Protein AF-A0A968JB34-F1 (afdb_monomer_lite)

pLDDT: mean 74.52, std 21.3, range [24.77, 97.5]

Sequence (288 aa):
MSTAPIWHGVVQAAQANFYRVGVTNTEGSDPRSLTANPSTQAILCTCRTRLKKMGYQVMVGDRVQFVLGGETTASDASDQRGAIIAIEPRSSLLSRPAIANLDQVMVVFALAEPELDPYRLSRFLVQAETTGLPVQLCLNKCDLLTQAEQQGWVERLRRWGYDPLLVSARTGEGVPELLQVCTDQISVLMGLSGVGKSSLLNRLVPDLNLPTQAVSGRLQQGRHTTRHVELFPLQGTSGWVADSPGFNQVERYHCPSQDLIQCSQRSGSVLAAVSFAIVCTSRTLDVR

Foldseek 3Di:
DDDFFKFKFFFFWDDPFWTFTFTQDGDDDDPLQLPRPQPGQTAIEGEDVVCVVVVDDDFGGWIFIWGWDDPDPDDDPNHIHIYTDDTDDFPAADVALTHTNAAEEEEFAECVQPHDDLLQSLLLVLVRLLRVHHYAYEYEPCVVDDPVSVVVVQVVLVVLVHRHFYAYLPPGPSLVVVQVVQASGEYEYEEAQRSCPVSSVCVQPVVPPDDRDRDPPPVPDDPDDDWIKGWRQGPPHSGIYIDTPPSHDSPPDPDPPVSLVVSCVVGVSSVSSVVVNVVVVPPDDDDD

Structure (mmCIF, N/CA/C/O backbone):
data_AF-A0A968JB34-F1
#
_entry.id   AF-A0A968JB34-F1
#
loop_
_atom_site.group_PDB
_atom_site.id
_atom_site.type_symbol
_atom_site.label_atom_id
_atom_site.label_alt_id
_atom_site.label_comp_id
_atom_site.label_asym_id
_atom_site.label_entity_id
_atom_site.label_seq_id
_atom_site.pdbx_PDB_ins_code
_atom_site.Cartn_x
_atom_site.Cartn_y
_atom_site.Cartn_z
_atom_site.occupancy
_atom_site.B_iso_or_equiv
_atom_site.auth_seq_id
_atom_site.auth_comp_id
_atom_site.auth_asym_id
_atom_site.auth_atom_id
_atom_site.pdbx_PDB_model_num
ATOM 1 N N . MET A 1 1 ? 17.343 -15.564 -37.887 1.00 38.50 1 MET A N 1
ATOM 2 C CA . MET A 1 1 ? 17.940 -14.816 -36.760 1.00 38.50 1 MET A CA 1
ATOM 3 C C . MET A 1 1 ? 16.982 -14.949 -35.592 1.00 38.50 1 MET A C 1
ATOM 5 O O . MET A 1 1 ? 15.902 -14.385 -35.667 1.00 38.50 1 MET A O 1
ATOM 9 N N . SER A 1 2 ? 17.304 -15.782 -34.601 1.00 46.09 2 SER A N 1
ATOM 10 C CA . SER A 1 2 ? 16.449 -15.958 -33.421 1.00 46.09 2 SER A CA 1
ATOM 11 C C . SER A 1 2 ? 16.544 -14.693 -32.567 1.00 46.09 2 SER A C 1
ATOM 13 O O . SER A 1 2 ? 17.621 -14.365 -32.071 1.00 46.09 2 SER A O 1
ATOM 15 N N . THR A 1 3 ? 15.468 -13.914 -32.485 1.00 63.59 3 THR A N 1
ATOM 16 C CA . THR A 1 3 ? 15.381 -12.774 -31.569 1.00 63.59 3 THR A CA 1
ATOM 17 C C . THR A 1 3 ? 15.293 -13.313 -30.148 1.00 63.59 3 THR A C 1
ATOM 19 O O . THR A 1 3 ? 14.427 -14.138 -29.869 1.00 63.59 3 THR A O 1
ATOM 22 N N . ALA A 1 4 ? 16.185 -12.869 -29.259 1.00 70.75 4 ALA A N 1
ATOM 23 C CA . ALA A 1 4 ? 16.120 -13.240 -27.848 1.00 70.75 4 ALA A CA 1
ATOM 24 C C . ALA A 1 4 ? 14.718 -12.931 -27.278 1.00 70.75 4 ALA A C 1
ATOM 26 O O . ALA A 1 4 ? 14.159 -11.885 -27.627 1.00 70.75 4 ALA A O 1
ATOM 27 N N . PRO A 1 5 ? 14.156 -13.806 -26.423 1.00 83.19 5 PRO A N 1
ATOM 28 C CA . PRO A 1 5 ? 12.816 -13.619 -25.877 1.00 83.19 5 PRO A CA 1
ATOM 29 C C . PRO A 1 5 ? 12.730 -12.316 -25.077 1.00 83.19 5 PRO A C 1
ATOM 31 O O . PRO A 1 5 ? 13.654 -11.967 -24.333 1.00 83.19 5 PRO A O 1
ATOM 34 N N . ILE A 1 6 ? 11.620 -11.594 -25.246 1.00 87.44 6 ILE A N 1
ATOM 35 C CA . ILE A 1 6 ? 11.318 -10.374 -24.494 1.00 87.44 6 ILE A CA 1
ATOM 36 C C . ILE A 1 6 ? 10.543 -10.768 -23.241 1.00 87.44 6 ILE A C 1
ATOM 38 O O . ILE A 1 6 ? 9.539 -11.470 -23.307 1.00 87.44 6 ILE A O 1
ATOM 42 N N . TRP A 1 7 ? 11.014 -10.287 -22.100 1.00 88.94 7 TRP A N 1
ATOM 43 C CA . TRP A 1 7 ? 10.413 -10.526 -20.797 1.00 88.94 7 TRP A CA 1
ATOM 44 C C . TRP A 1 7 ? 9.728 -9.262 -20.302 1.00 88.94 7 TRP A C 1
ATOM 46 O O . TRP A 1 7 ? 10.205 -8.155 -20.560 1.00 88.94 7 TRP A O 1
ATOM 56 N N . HIS A 1 8 ? 8.638 -9.438 -19.562 1.00 90.06 8 HIS A N 1
ATOM 57 C CA . HIS A 1 8 ? 7.909 -8.361 -18.907 1.00 90.06 8 HIS A CA 1
ATOM 58 C C . HIS A 1 8 ? 8.078 -8.448 -17.392 1.00 90.06 8 HIS A C 1
ATOM 60 O O . HIS A 1 8 ? 8.204 -9.535 -16.815 1.00 90.06 8 HIS A O 1
ATOM 66 N N . GLY A 1 9 ? 8.100 -7.290 -16.745 1.00 90.06 9 GLY A N 1
ATOM 67 C CA . GLY A 1 9 ? 8.176 -7.227 -15.297 1.00 90.06 9 GLY A CA 1
ATOM 68 C C . GLY A 1 9 ? 7.944 -5.837 -14.735 1.00 90.06 9 GLY A C 1
ATOM 69 O O . GLY A 1 9 ? 7.798 -4.859 -15.469 1.00 90.06 9 GLY A O 1
ATOM 70 N N . VAL A 1 10 ? 7.941 -5.761 -13.408 1.00 91.31 10 VAL A N 1
ATOM 71 C CA . VAL A 1 10 ? 7.747 -4.527 -12.642 1.00 91.31 10 VAL A CA 1
ATOM 72 C C . VAL A 1 10 ? 9.037 -4.177 -11.912 1.00 91.31 10 VAL A C 1
ATOM 74 O O . VAL A 1 10 ? 9.655 -5.023 -11.265 1.00 91.31 10 VAL A O 1
ATOM 77 N N . VAL A 1 11 ? 9.460 -2.917 -12.003 1.00 92.12 11 VAL A N 1
ATOM 78 C CA . VAL A 1 11 ? 10.628 -2.413 -11.274 1.00 92.12 11 VAL A CA 1
ATOM 79 C C . VAL A 1 11 ? 10.293 -2.317 -9.786 1.00 92.12 11 VAL A C 1
ATOM 81 O O . VAL A 1 11 ? 9.568 -1.423 -9.360 1.00 92.12 11 VAL A O 1
ATOM 84 N N . GLN A 1 12 ? 10.852 -3.218 -8.983 1.00 89.94 12 GLN A N 1
ATOM 85 C CA . GLN A 1 12 ? 10.625 -3.292 -7.539 1.00 89.94 12 GLN A CA 1
ATOM 86 C C . GLN A 1 12 ? 11.490 -2.300 -6.761 1.00 89.94 12 GLN A C 1
ATOM 88 O O . GLN A 1 12 ? 11.038 -1.701 -5.792 1.00 89.94 12 GLN A O 1
ATOM 93 N N . ALA A 1 13 ? 12.740 -2.116 -7.190 1.00 88.06 13 ALA A N 1
ATOM 94 C CA . ALA A 1 13 ? 13.685 -1.208 -6.552 1.00 88.06 13 ALA A CA 1
ATOM 95 C C . ALA A 1 13 ? 14.620 -0.583 -7.590 1.00 88.06 13 ALA A C 1
ATOM 97 O O . ALA A 1 13 ? 15.033 -1.237 -8.554 1.00 88.06 13 ALA A O 1
ATOM 98 N N . ALA A 1 14 ? 14.999 0.673 -7.358 1.00 85.62 14 ALA A N 1
ATOM 99 C CA . ALA A 1 14 ? 15.965 1.399 -8.174 1.00 85.62 14 ALA A CA 1
ATOM 100 C C . ALA A 1 14 ? 17.216 1.739 -7.351 1.00 85.62 14 ALA A C 1
ATOM 102 O O . ALA A 1 14 ? 17.139 2.383 -6.302 1.00 85.62 14 ALA A O 1
ATOM 103 N N . GLN A 1 15 ? 18.378 1.323 -7.849 1.00 81.00 15 GLN A N 1
ATOM 104 C CA . GLN A 1 15 ? 19.698 1.651 -7.311 1.00 81.00 15 GLN A CA 1
ATOM 105 C C . GLN A 1 15 ? 20.511 2.399 -8.379 1.00 81.00 15 GLN A C 1
ATOM 107 O O . GLN A 1 15 ? 20.124 2.445 -9.544 1.00 81.00 15 GLN A O 1
ATOM 112 N N . ALA A 1 16 ? 21.648 2.997 -8.003 1.00 72.56 16 ALA A N 1
ATOM 113 C CA . ALA A 1 16 ? 22.397 3.916 -8.873 1.00 72.56 16 ALA A CA 1
ATOM 114 C C . ALA A 1 16 ? 22.713 3.351 -10.276 1.00 72.56 16 ALA A C 1
ATOM 116 O O . ALA A 1 16 ? 22.668 4.088 -11.260 1.00 72.56 16 ALA A O 1
ATOM 117 N N . ASN A 1 17 ? 22.989 2.045 -10.374 1.00 76.88 17 ASN A N 1
ATOM 118 C CA . ASN A 1 17 ? 23.418 1.399 -11.620 1.00 76.88 17 ASN A CA 1
ATOM 119 C C . ASN A 1 17 ? 22.537 0.223 -12.065 1.00 76.88 17 ASN A C 1
ATOM 121 O O . ASN A 1 17 ? 22.685 -0.244 -13.195 1.00 76.88 17 ASN A O 1
ATOM 125 N N . PHE A 1 18 ? 21.620 -0.236 -11.212 1.00 86.12 18 PHE A N 1
ATOM 126 C CA . PHE A 1 18 ? 20.816 -1.428 -11.458 1.00 86.12 18 PHE A CA 1
ATOM 127 C C . PHE A 1 18 ? 19.383 -1.259 -10.951 1.00 86.12 18 PHE A C 1
ATOM 129 O O . PHE A 1 18 ? 19.109 -0.480 -10.036 1.00 86.12 18 PHE A O 1
ATOM 136 N N . TYR A 1 19 ? 18.485 -2.034 -11.544 1.00 89.50 19 TYR A N 1
ATOM 137 C CA . TYR A 1 19 ? 17.071 -2.113 -11.210 1.00 89.50 19 TYR A CA 1
ATOM 138 C C . TYR A 1 19 ? 16.746 -3.555 -10.850 1.00 89.50 19 TYR A C 1
ATOM 140 O O . TYR A 1 19 ? 17.133 -4.464 -11.583 1.00 89.50 19 TYR A O 1
ATOM 148 N N . ARG A 1 20 ? 16.033 -3.776 -9.748 1.00 90.12 20 ARG A N 1
ATOM 149 C CA . ARG A 1 20 ? 15.462 -5.095 -9.452 1.00 90.12 20 ARG A CA 1
ATOM 150 C C . ARG A 1 20 ? 14.108 -5.178 -10.136 1.00 90.12 20 ARG A C 1
ATOM 152 O O . ARG A 1 20 ? 13.244 -4.350 -9.855 1.00 90.12 20 ARG A O 1
ATOM 159 N N . VAL A 1 21 ? 13.948 -6.131 -11.048 1.00 89.62 21 VAL A N 1
ATOM 160 C CA . VAL A 1 21 ? 12.716 -6.320 -11.821 1.00 89.62 21 VAL A CA 1
ATOM 161 C C . VAL A 1 21 ? 12.085 -7.646 -11.419 1.00 89.62 21 VAL A C 1
ATOM 163 O O . VAL A 1 21 ? 12.687 -8.698 -11.617 1.00 89.62 21 VAL A O 1
ATOM 166 N N . GLY A 1 22 ? 10.884 -7.594 -10.846 1.00 87.25 22 GLY A N 1
ATOM 167 C CA . GLY A 1 22 ? 10.067 -8.782 -10.609 1.00 87.25 22 GLY A CA 1
ATOM 168 C C . GLY A 1 22 ? 9.423 -9.223 -11.917 1.00 87.25 22 GLY A C 1
ATOM 169 O O . GLY A 1 22 ? 8.793 -8.409 -12.590 1.00 87.25 22 GLY A O 1
ATOM 170 N N . VAL A 1 23 ? 9.610 -10.482 -12.300 1.00 84.50 23 VAL A N 1
ATOM 171 C CA . VAL A 1 23 ? 9.062 -11.038 -13.548 1.00 84.50 23 VAL A CA 1
ATOM 172 C C . VAL A 1 23 ? 7.559 -11.284 -13.388 1.00 84.50 23 VAL A C 1
ATOM 174 O O . VAL A 1 23 ? 7.143 -11.769 -12.347 1.00 84.50 23 VAL A O 1
ATOM 177 N N . THR A 1 24 ? 6.734 -10.975 -14.390 1.00 71.38 24 THR A N 1
ATOM 178 C CA . THR A 1 24 ? 5.258 -11.093 -14.289 1.00 71.38 24 THR A CA 1
ATOM 179 C C . THR A 1 24 ? 4.631 -12.045 -15.322 1.00 71.38 24 THR A C 1
ATOM 181 O O . THR A 1 24 ? 3.458 -11.905 -15.633 1.00 71.38 24 THR A O 1
ATOM 184 N N . ASN A 1 25 ? 5.391 -13.041 -15.800 1.00 61.91 25 ASN A N 1
ATOM 185 C CA . ASN A 1 25 ? 5.108 -14.012 -16.882 1.00 61.91 25 ASN A CA 1
ATOM 186 C C . ASN A 1 25 ? 5.489 -13.585 -18.313 1.00 61.91 25 ASN A C 1
ATOM 188 O O . ASN A 1 25 ? 5.422 -12.423 -18.710 1.00 61.91 25 ASN A O 1
ATOM 192 N N . THR A 1 26 ? 5.912 -14.599 -19.074 1.00 47.75 26 THR A N 1
ATOM 193 C CA . THR A 1 26 ? 6.207 -14.616 -20.513 1.00 47.75 26 THR A CA 1
ATOM 194 C C . THR A 1 26 ? 4.949 -14.932 -21.316 1.00 47.75 26 THR A C 1
ATOM 196 O O . THR A 1 26 ? 4.327 -15.955 -21.061 1.00 47.75 26 THR A O 1
ATOM 199 N N . GLU A 1 27 ? 4.626 -14.057 -22.272 1.00 37.38 27 GLU A N 1
ATOM 200 C CA . GLU A 1 27 ? 3.690 -14.217 -23.401 1.00 37.38 27 GLU A CA 1
ATOM 201 C C . GLU A 1 27 ? 2.373 -14.991 -23.148 1.00 37.38 27 GLU A C 1
ATOM 203 O O . GLU A 1 27 ? 2.337 -16.217 -23.142 1.00 37.38 27 GLU A O 1
ATOM 208 N N . GLY A 1 28 ? 1.247 -14.260 -23.077 1.00 41.34 28 GLY A N 1
ATOM 209 C CA . GLY A 1 28 ? -0.091 -14.817 -23.353 1.00 41.34 28 GLY A CA 1
ATOM 210 C C . GLY A 1 28 ? -1.189 -14.572 -22.312 1.00 41.34 28 GLY A C 1
ATOM 211 O O . GLY A 1 28 ? -2.352 -14.833 -22.607 1.00 41.34 28 GLY A O 1
ATOM 212 N N . SER A 1 29 ? -0.871 -14.045 -21.129 1.00 36.56 29 SER A N 1
ATOM 213 C CA . SER A 1 29 ? -1.859 -13.657 -20.109 1.00 36.56 29 SER A CA 1
ATOM 214 C C . SER A 1 29 ? -2.074 -12.139 -20.081 1.00 36.56 29 SER A C 1
ATOM 216 O O . SER A 1 29 ? -1.140 -11.380 -20.334 1.00 36.56 29 SER A O 1
ATOM 218 N N . ASP A 1 30 ? -3.306 -11.707 -19.793 1.00 38.81 30 ASP A N 1
ATOM 219 C CA . ASP A 1 30 ? -3.743 -10.302 -19.723 1.00 38.81 30 ASP A CA 1
ATOM 220 C C . ASP A 1 30 ? -2.706 -9.405 -18.999 1.00 38.81 30 ASP A C 1
ATOM 222 O O . ASP A 1 30 ? -2.329 -9.728 -17.872 1.00 38.81 30 ASP A O 1
ATOM 226 N N . PRO A 1 31 ? -2.253 -8.271 -19.580 1.00 40.03 31 PRO A N 1
ATOM 227 C CA . PRO A 1 31 ? -1.314 -7.338 -18.939 1.00 40.03 31 PRO A CA 1
ATOM 228 C C . PRO A 1 31 ? -1.828 -6.710 -17.628 1.00 40.03 31 PRO A C 1
ATOM 230 O O . PRO A 1 31 ? -1.092 -5.979 -16.957 1.00 40.03 31 PRO A O 1
ATOM 233 N N . ARG A 1 32 ? -3.092 -6.945 -17.255 1.00 39.34 32 ARG A N 1
ATOM 234 C CA . ARG A 1 32 ? -3.654 -6.587 -15.942 1.00 39.34 32 ARG A CA 1
ATOM 235 C C . ARG A 1 32 ? -3.592 -7.716 -14.914 1.00 39.34 32 ARG A C 1
ATOM 237 O O . ARG A 1 32 ? -3.683 -7.432 -13.728 1.00 39.34 32 ARG A O 1
ATOM 244 N N . SER A 1 33 ? -3.417 -8.960 -15.350 1.00 40.19 33 SER A N 1
ATOM 245 C CA . SER A 1 33 ? -3.335 -10.134 -14.485 1.00 40.19 33 SER A CA 1
ATOM 246 C C . SER A 1 33 ? -1.925 -10.235 -13.912 1.00 40.19 33 SER A C 1
ATOM 248 O O . SER A 1 33 ? -1.036 -10.858 -14.495 1.00 40.19 33 SER A O 1
ATOM 250 N N . LEU A 1 34 ? -1.707 -9.612 -12.757 1.00 48.16 34 LEU A N 1
ATOM 251 C CA . LEU A 1 34 ? -0.446 -9.659 -12.026 1.00 48.16 34 LEU A CA 1
ATOM 252 C C . LEU A 1 34 ? -0.307 -11.005 -11.295 1.00 48.16 34 LEU A C 1
ATOM 254 O O . LEU A 1 34 ? -0.112 -11.017 -10.094 1.00 48.16 34 LEU A O 1
ATOM 258 N N . THR A 1 35 ? -0.403 -12.164 -11.955 1.00 39.78 35 THR A N 1
ATOM 259 C CA . THR A 1 35 ? -0.189 -13.464 -11.281 1.00 39.78 35 THR A CA 1
ATOM 260 C C . THR A 1 35 ? 1.278 -13.611 -10.865 1.00 39.78 35 THR A C 1
ATOM 262 O O . THR A 1 35 ? 2.072 -14.277 -11.527 1.00 39.78 35 THR A O 1
ATOM 265 N N . ALA A 1 36 ? 1.651 -12.945 -9.778 1.00 40.84 36 ALA A N 1
ATOM 266 C CA . ALA A 1 36 ? 2.913 -13.080 -9.098 1.00 40.84 36 ALA A CA 1
ATOM 267 C C . ALA A 1 36 ? 2.830 -14.384 -8.315 1.00 40.84 36 ALA A C 1
ATOM 269 O O . ALA A 1 36 ? 2.204 -14.468 -7.262 1.00 40.84 36 ALA A O 1
ATOM 270 N N . ASN A 1 37 ? 3.443 -15.434 -8.848 1.00 39.16 37 ASN A N 1
ATOM 271 C CA . ASN A 1 37 ? 3.817 -16.550 -7.999 1.00 39.16 37 ASN A CA 1
ATOM 272 C C . ASN A 1 37 ? 4.846 -15.977 -7.000 1.00 39.16 37 ASN A C 1
ATOM 274 O O . ASN A 1 37 ? 5.867 -15.466 -7.465 1.00 39.16 37 ASN A O 1
ATOM 278 N N . PRO A 1 38 ? 4.608 -15.976 -5.674 1.00 39.97 38 PRO A N 1
ATOM 279 C CA . PRO A 1 38 ? 5.416 -15.234 -4.691 1.00 39.97 38 PRO A CA 1
ATOM 280 C C . PRO A 1 38 ? 6.884 -15.695 -4.581 1.00 39.97 38 PRO A C 1
ATOM 282 O O . PRO A 1 38 ? 7.672 -15.100 -3.854 1.00 39.97 38 PRO A O 1
ATOM 285 N N . SER A 1 39 ? 7.282 -16.710 -5.350 1.00 42.31 39 SER A N 1
ATOM 286 C CA . SER A 1 39 ? 8.665 -17.126 -5.597 1.00 42.31 39 SER A CA 1
ATOM 287 C C . SER A 1 39 ? 9.328 -16.421 -6.795 1.00 42.31 39 SER A C 1
ATOM 289 O O . SER A 1 39 ? 10.334 -16.910 -7.312 1.00 42.31 39 SER A O 1
ATOM 291 N N . THR A 1 40 ? 8.785 -15.298 -7.282 1.00 53.84 40 THR A N 1
ATOM 292 C CA . THR A 1 40 ? 9.302 -14.630 -8.485 1.00 53.84 40 THR A CA 1
ATOM 293 C C . THR A 1 40 ? 10.677 -14.019 -8.235 1.00 53.84 40 THR A C 1
ATOM 295 O O . THR A 1 40 ? 10.824 -12.940 -7.663 1.00 53.84 40 THR A O 1
ATOM 298 N N . GLN A 1 41 ? 11.701 -14.744 -8.682 1.00 66.38 41 GLN A N 1
ATOM 299 C CA . GLN A 1 41 ? 13.098 -14.340 -8.682 1.00 66.38 41 GLN A CA 1
ATOM 300 C C . GLN A 1 41 ? 13.235 -12.948 -9.315 1.00 66.38 41 GLN A C 1
ATOM 302 O O . GLN A 1 41 ? 12.967 -12.755 -10.501 1.00 66.38 41 GLN A O 1
ATOM 307 N N . ALA A 1 42 ? 13.616 -11.955 -8.510 1.00 80.38 42 ALA A N 1
ATOM 308 C CA . ALA A 1 42 ? 13.878 -10.614 -9.009 1.00 80.38 42 ALA A CA 1
ATOM 309 C C . ALA A 1 42 ? 15.165 -10.628 -9.840 1.00 80.38 42 ALA A C 1
ATOM 311 O O . ALA A 1 42 ? 16.215 -11.063 -9.366 1.00 80.38 42 ALA A O 1
ATOM 312 N N . ILE A 1 43 ? 15.092 -10.119 -11.065 1.00 87.44 43 ILE A N 1
ATOM 313 C CA . ILE A 1 43 ? 16.220 -10.088 -11.993 1.00 87.44 43 ILE A CA 1
ATOM 314 C C . ILE A 1 43 ? 16.920 -8.741 -11.880 1.00 87.44 43 ILE A C 1
ATOM 316 O O . ILE A 1 43 ? 16.282 -7.682 -11.877 1.00 87.44 43 ILE A O 1
ATOM 320 N N . LEU A 1 44 ? 18.250 -8.775 -11.784 1.00 89.00 44 LEU A N 1
ATOM 321 C CA . LEU A 1 44 ? 19.055 -7.563 -11.764 1.00 89.00 44 LEU A CA 1
ATOM 322 C C . LEU A 1 44 ? 19.224 -7.040 -13.190 1.00 89.00 44 LEU A C 1
ATOM 324 O O . LEU A 1 44 ? 19.920 -7.630 -14.020 1.00 89.00 44 LEU A O 1
ATOM 328 N N . CYS A 1 45 ? 18.599 -5.903 -13.467 1.00 88.94 45 CYS A N 1
ATOM 329 C CA . CYS A 1 45 ? 18.560 -5.304 -14.787 1.00 88.94 45 CYS A CA 1
ATOM 330 C C . CYS A 1 45 ? 19.365 -4.006 -14.867 1.00 88.94 45 CYS A C 1
ATOM 332 O O . CYS A 1 45 ? 19.356 -3.178 -13.957 1.00 88.94 45 CYS A O 1
ATOM 334 N N . THR A 1 46 ? 20.008 -3.776 -16.009 1.00 90.19 46 THR A N 1
ATOM 335 C CA . THR A 1 46 ? 20.564 -2.464 -16.379 1.00 90.19 46 THR A CA 1
ATOM 336 C C . THR A 1 46 ? 19.636 -1.751 -17.358 1.00 90.19 46 THR A C 1
ATOM 338 O O . THR A 1 46 ? 18.887 -2.384 -18.098 1.00 90.19 46 THR A O 1
ATOM 341 N N . CYS A 1 47 ? 19.669 -0.420 -17.395 1.00 86.00 47 CYS A N 1
ATOM 342 C CA . CYS A 1 47 ? 18.925 0.347 -18.396 1.00 86.00 47 CYS A CA 1
ATOM 343 C C . CYS A 1 47 ? 19.818 0.632 -19.608 1.00 86.00 47 CYS A C 1
ATOM 345 O O . CYS A 1 47 ? 20.887 1.235 -19.459 1.00 86.00 47 CYS A O 1
ATOM 347 N N . ARG A 1 48 ? 19.385 0.219 -20.811 1.00 82.50 48 ARG A N 1
ATOM 348 C CA . ARG A 1 48 ? 20.143 0.469 -22.046 1.00 82.50 48 ARG A CA 1
ATOM 349 C C . ARG A 1 48 ? 20.353 1.966 -22.261 1.00 82.50 48 ARG A C 1
ATOM 351 O O . ARG A 1 48 ? 19.419 2.761 -22.184 1.00 82.50 48 ARG A O 1
ATOM 358 N N . THR A 1 49 ? 21.567 2.346 -22.654 1.00 76.56 49 THR A N 1
ATOM 359 C CA . THR A 1 49 ? 21.973 3.745 -22.878 1.00 76.56 49 THR A CA 1
ATOM 360 C C . THR A 1 49 ? 21.044 4.506 -23.828 1.00 76.56 49 THR A C 1
ATOM 362 O O . THR A 1 49 ? 20.861 5.710 -23.667 1.00 76.56 49 THR A O 1
ATOM 365 N N . ARG A 1 50 ? 20.412 3.820 -24.794 1.00 79.44 50 ARG A N 1
ATOM 366 C CA . ARG A 1 50 ? 19.434 4.432 -25.707 1.00 79.44 50 ARG A CA 1
ATOM 367 C C . ARG A 1 50 ? 18.235 5.031 -24.964 1.00 79.44 50 ARG A C 1
ATOM 369 O O . ARG A 1 50 ? 17.857 6.150 -25.279 1.00 79.44 50 ARG A O 1
ATOM 376 N N . LEU A 1 51 ? 17.689 4.336 -23.964 1.00 79.12 51 LEU A N 1
ATOM 377 C CA . LEU A 1 51 ? 16.557 4.832 -23.172 1.00 79.12 51 LEU A CA 1
ATOM 378 C C . LEU A 1 51 ? 16.941 6.086 -22.382 1.00 79.12 51 LEU A C 1
ATOM 380 O O . LEU A 1 51 ? 16.216 7.076 -22.413 1.00 79.12 51 LEU A O 1
ATOM 384 N N . LYS A 1 52 ? 18.135 6.082 -21.772 1.00 73.81 52 LYS A N 1
ATOM 385 C CA . LYS A 1 52 ? 18.680 7.254 -21.071 1.00 73.81 52 LYS A CA 1
ATOM 386 C C . LYS A 1 52 ? 18.858 8.453 -22.012 1.00 73.81 52 LYS A C 1
ATOM 388 O O . LYS A 1 52 ? 18.506 9.568 -21.648 1.00 73.81 52 LYS A O 1
ATOM 393 N N . LYS A 1 53 ? 19.354 8.229 -23.238 1.00 72.56 53 LYS A N 1
ATOM 394 C CA . LYS A 1 53 ? 19.507 9.279 -24.269 1.00 72.56 53 LYS A CA 1
ATOM 395 C C . LYS A 1 53 ? 18.173 9.841 -24.766 1.00 72.56 53 LYS A C 1
ATOM 397 O O . LYS A 1 53 ? 18.126 10.996 -25.164 1.00 72.56 53 LYS A O 1
ATOM 402 N N . MET A 1 54 ? 17.109 9.043 -24.728 1.00 75.75 54 MET A N 1
ATOM 403 C CA . MET A 1 54 ? 15.745 9.477 -25.045 1.00 75.75 54 MET A CA 1
ATOM 404 C C . MET A 1 54 ? 15.055 10.191 -23.866 1.00 75.75 54 MET A C 1
ATOM 406 O O . MET A 1 54 ? 13.893 10.559 -23.981 1.00 75.75 54 MET A O 1
ATOM 410 N N . GLY A 1 55 ? 15.749 10.387 -22.737 1.00 75.38 55 GLY A N 1
ATOM 411 C CA . GLY A 1 55 ? 15.224 11.090 -21.563 1.00 75.38 55 GLY A CA 1
ATOM 412 C C . GLY A 1 55 ? 14.347 10.237 -20.643 1.00 75.38 55 GLY A C 1
ATOM 413 O O . GLY A 1 55 ? 13.809 10.759 -19.669 1.00 75.38 55 GLY A O 1
ATOM 414 N N . TYR A 1 56 ? 14.211 8.933 -20.900 1.00 78.56 56 TYR A N 1
ATOM 415 C CA . TYR A 1 56 ? 13.423 8.059 -20.036 1.00 78.56 56 TYR A CA 1
ATOM 416 C C . TYR A 1 56 ? 14.167 7.757 -18.733 1.00 78.56 56 TYR A C 1
ATOM 418 O O . TYR A 1 56 ? 15.245 7.156 -18.731 1.00 78.56 56 TYR A O 1
ATOM 426 N N . GLN A 1 57 ? 13.552 8.133 -17.613 1.00 84.88 57 GLN A N 1
ATOM 427 C CA . GLN A 1 57 ? 13.984 7.747 -16.276 1.00 84.88 57 GLN A CA 1
ATOM 428 C C . GLN A 1 57 ? 13.133 6.574 -15.789 1.00 84.88 57 GLN A C 1
ATOM 430 O O . GLN A 1 57 ? 11.937 6.742 -15.558 1.00 84.88 57 GLN A O 1
ATOM 435 N N . VAL A 1 58 ? 13.767 5.414 -15.608 1.00 89.12 58 VAL A N 1
ATOM 436 C CA . VAL A 1 58 ? 13.146 4.233 -14.990 1.00 89.12 58 VAL A CA 1
ATOM 437 C C . VAL A 1 58 ? 12.910 4.509 -13.504 1.00 89.12 58 VAL A C 1
ATOM 439 O O . VAL A 1 58 ? 13.825 4.952 -12.802 1.00 89.12 58 VAL A O 1
ATOM 442 N N . MET A 1 59 ? 11.694 4.248 -13.041 1.00 90.06 59 MET A N 1
ATOM 443 C CA . MET A 1 59 ? 11.223 4.471 -11.676 1.00 90.06 59 MET A CA 1
ATOM 444 C C . MET A 1 59 ? 10.681 3.177 -11.071 1.00 90.06 59 MET A C 1
ATOM 446 O O . MET A 1 59 ? 10.336 2.235 -11.778 1.00 90.06 59 MET A O 1
ATOM 450 N N . VAL A 1 60 ? 10.604 3.138 -9.743 1.00 91.62 60 VAL A N 1
ATOM 451 C CA . VAL A 1 60 ? 9.925 2.052 -9.029 1.00 91.62 60 VAL A CA 1
ATOM 452 C C . VAL A 1 60 ? 8.447 2.038 -9.428 1.00 91.62 60 VAL A C 1
ATOM 454 O O . VAL A 1 60 ? 7.828 3.097 -9.527 1.00 91.62 60 VAL A O 1
ATOM 457 N N . GLY A 1 61 ? 7.910 0.849 -9.697 1.00 92.19 61 GLY A N 1
ATOM 458 C CA . GLY A 1 61 ? 6.562 0.635 -10.223 1.00 92.19 61 GLY A CA 1
ATOM 459 C C . GLY A 1 61 ? 6.443 0.709 -11.747 1.00 92.19 61 GLY A C 1
ATOM 460 O O . GLY A 1 61 ? 5.393 0.363 -12.284 1.00 92.19 61 GLY A O 1
ATOM 461 N N . ASP A 1 62 ? 7.498 1.090 -12.481 1.00 93.19 62 ASP A N 1
ATOM 462 C CA . ASP A 1 62 ? 7.469 1.009 -13.945 1.00 93.19 62 ASP A CA 1
ATOM 463 C C . ASP A 1 62 ? 7.295 -0.442 -14.405 1.00 93.19 62 ASP A C 1
ATOM 465 O O . ASP A 1 62 ? 8.016 -1.343 -13.967 1.00 93.19 62 ASP A O 1
ATOM 469 N N . ARG A 1 63 ? 6.369 -0.642 -15.344 1.00 93.19 63 ARG A N 1
ATOM 470 C CA . ARG A 1 63 ? 6.251 -1.871 -16.127 1.00 93.19 63 ARG A CA 1
ATOM 471 C C . ARG A 1 63 ? 7.255 -1.790 -17.271 1.00 93.19 63 ARG A C 1
ATOM 473 O O . ARG A 1 63 ? 7.307 -0.786 -17.986 1.00 93.19 63 ARG A O 1
ATOM 480 N N . VAL A 1 64 ? 8.110 -2.795 -17.404 1.00 92.81 64 VAL A N 1
ATOM 481 C CA . VAL A 1 64 ? 9.255 -2.761 -18.318 1.00 92.81 64 VAL A CA 1
ATOM 482 C C . VAL A 1 64 ? 9.358 -4.028 -19.142 1.00 92.81 64 VAL A C 1
ATOM 484 O O . VAL A 1 64 ? 9.107 -5.130 -18.659 1.00 92.81 64 VAL A O 1
ATOM 487 N N . GLN A 1 65 ? 9.833 -3.855 -20.372 1.00 92.00 65 GLN A N 1
ATOM 488 C CA . GLN A 1 65 ? 10.320 -4.951 -21.195 1.00 92.00 65 GLN A CA 1
ATOM 489 C C . GLN A 1 65 ? 11.831 -5.058 -21.040 1.00 92.00 65 GLN A C 1
ATOM 491 O O . GLN A 1 65 ? 12.551 -4.057 -21.144 1.00 92.00 65 GLN A O 1
ATOM 496 N N . PHE A 1 66 ? 12.334 -6.268 -20.841 1.00 90.25 66 PHE A N 1
ATOM 497 C CA . PHE A 1 66 ? 13.760 -6.533 -20.719 1.00 90.25 66 PHE A CA 1
ATOM 498 C C . PHE A 1 66 ? 14.157 -7.812 -21.454 1.00 90.25 66 PHE A C 1
ATOM 500 O O . PHE A 1 66 ? 13.334 -8.665 -21.768 1.00 90.25 66 PHE A O 1
ATOM 507 N N . VAL A 1 67 ? 15.444 -7.923 -21.763 1.00 89.31 67 VAL A N 1
ATOM 508 C CA . VAL A 1 67 ? 16.040 -9.139 -22.327 1.00 89.31 67 VAL A CA 1
ATOM 509 C C . VAL A 1 67 ? 17.072 -9.678 -21.357 1.00 89.31 67 VAL A C 1
ATOM 511 O O . VAL A 1 67 ? 17.794 -8.900 -20.731 1.00 89.31 67 VAL A O 1
ATOM 514 N N . LEU A 1 68 ? 17.151 -10.997 -21.242 1.00 87.25 68 LEU A N 1
ATOM 515 C CA . LEU A 1 68 ? 18.161 -11.670 -20.434 1.00 87.25 68 LEU A CA 1
ATOM 516 C C . LEU A 1 68 ? 19.491 -11.711 -21.193 1.00 87.25 68 LEU A C 1
ATOM 518 O O . LEU A 1 68 ? 19.514 -11.869 -22.414 1.00 87.25 68 LEU A O 1
ATOM 522 N N . GLY A 1 69 ? 20.596 -11.509 -20.481 1.00 73.25 69 GLY A N 1
ATOM 523 C CA . GLY A 1 69 ? 21.942 -11.538 -21.043 1.00 73.25 69 GLY A CA 1
ATOM 524 C C . GLY A 1 69 ? 22.700 -12.807 -20.661 1.00 73.25 69 GLY A C 1
ATOM 525 O O . GLY A 1 69 ? 22.908 -13.038 -19.477 1.00 73.25 69 GLY A O 1
ATOM 526 N N . GLY A 1 70 ? 23.183 -13.542 -21.670 1.00 54.59 70 GLY A N 1
ATOM 527 C CA . GLY A 1 70 ? 24.266 -14.528 -21.562 1.00 54.59 70 GLY A CA 1
ATOM 528 C C . GLY A 1 70 ? 23.863 -15.952 -21.166 1.00 54.59 70 GLY A C 1
ATOM 529 O O . GLY A 1 70 ? 23.219 -16.175 -20.148 1.00 54.59 70 GLY A O 1
ATOM 530 N N . GLU A 1 71 ? 24.343 -16.921 -21.950 1.00 43.31 71 GLU A N 1
ATOM 531 C CA . GLU A 1 71 ? 24.749 -18.235 -21.446 1.00 43.31 71 GLU A CA 1
ATOM 532 C C . GLU A 1 71 ? 25.878 -18.002 -20.431 1.00 43.31 71 GLU A C 1
ATOM 534 O O . GLU A 1 71 ? 27.034 -17.798 -20.803 1.00 43.31 71 GLU A O 1
ATOM 539 N N . THR A 1 72 ? 25.573 -17.938 -19.140 1.00 39.84 72 THR A N 1
ATOM 540 C CA . THR A 1 72 ? 26.624 -17.956 -18.123 1.00 39.84 72 THR A CA 1
ATOM 541 C C . THR A 1 72 ? 27.103 -19.391 -17.958 1.00 39.84 72 THR A C 1
ATOM 543 O O . THR A 1 72 ? 26.410 -20.229 -17.386 1.00 39.84 72 THR A O 1
ATOM 546 N N . THR A 1 73 ? 28.316 -19.678 -18.433 1.00 38.91 73 THR A N 1
ATOM 547 C CA . THR A 1 73 ? 29.128 -20.808 -17.966 1.00 38.91 73 THR A CA 1
ATOM 548 C C . THR A 1 73 ? 29.529 -20.560 -16.510 1.00 38.91 73 THR A C 1
ATOM 550 O O . THR A 1 73 ? 30.669 -20.211 -16.216 1.00 38.91 73 THR A O 1
ATOM 553 N N . ALA A 1 74 ? 28.573 -20.649 -15.596 1.00 40.69 74 ALA A N 1
ATOM 554 C CA . ALA A 1 74 ? 28.797 -20.682 -14.163 1.00 40.69 74 ALA A CA 1
ATOM 555 C C . ALA A 1 74 ? 27.548 -21.291 -13.529 1.00 40.69 74 ALA A C 1
ATOM 557 O O . ALA A 1 74 ? 26.422 -20.901 -13.820 1.00 40.69 74 ALA A O 1
ATOM 558 N N . SER A 1 75 ? 27.785 -22.306 -12.721 1.00 39.06 75 SER A N 1
ATOM 559 C CA . SER A 1 75 ? 26.869 -23.284 -12.146 1.00 39.06 75 SER A CA 1
ATOM 560 C C . SER A 1 75 ? 25.863 -22.746 -11.118 1.00 39.06 75 SER A C 1
ATOM 562 O O . SER A 1 75 ? 25.473 -23.500 -10.237 1.00 39.06 75 SER A O 1
ATOM 564 N N . ASP A 1 76 ? 25.409 -21.496 -11.230 1.00 40.34 76 ASP A N 1
ATOM 565 C CA . ASP A 1 76 ? 24.516 -20.874 -10.253 1.00 40.34 76 ASP A CA 1
ATOM 566 C C . ASP A 1 76 ? 23.339 -20.174 -10.953 1.00 40.34 76 ASP A C 1
ATOM 568 O O . ASP A 1 76 ? 23.482 -19.139 -11.602 1.00 40.34 76 ASP A O 1
ATOM 572 N N . ALA A 1 77 ? 22.131 -20.721 -10.794 1.00 44.47 77 ALA A N 1
ATOM 573 C CA . ALA A 1 77 ? 20.876 -20.165 -11.321 1.00 44.47 77 ALA A CA 1
ATOM 574 C C . ALA A 1 77 ? 20.504 -18.775 -10.741 1.00 44.47 77 ALA A C 1
ATOM 576 O O . ALA A 1 77 ? 19.461 -18.216 -11.077 1.00 44.47 77 ALA A O 1
ATOM 577 N N . SER A 1 78 ? 21.336 -18.212 -9.860 1.00 49.03 78 SER A N 1
ATOM 578 C CA . SER A 1 78 ? 21.134 -16.941 -9.159 1.00 49.03 78 SER A CA 1
ATOM 579 C C . SER A 1 78 ? 21.685 -15.712 -9.895 1.00 49.03 78 SER A C 1
ATOM 581 O O . SER A 1 78 ? 21.332 -14.597 -9.517 1.00 49.03 78 SER A O 1
ATOM 583 N N . ASP A 1 79 ? 22.494 -15.880 -10.947 1.00 55.97 79 ASP A N 1
ATOM 584 C CA . ASP A 1 79 ? 23.257 -14.776 -11.562 1.00 55.97 79 ASP A CA 1
ATOM 585 C C . ASP A 1 79 ? 22.683 -14.274 -12.902 1.00 55.97 79 ASP A C 1
ATOM 587 O O . ASP A 1 79 ? 23.352 -13.607 -13.698 1.00 55.97 79 ASP A O 1
ATOM 591 N N . GLN A 1 80 ? 21.410 -14.576 -13.167 1.00 72.38 80 GLN A N 1
ATOM 592 C CA . GLN A 1 80 ? 20.739 -14.146 -14.389 1.00 72.38 80 GLN A CA 1
ATOM 593 C C . GLN A 1 80 ? 20.557 -12.618 -14.386 1.00 72.38 80 GLN A C 1
ATOM 595 O O . GLN A 1 80 ? 19.875 -12.051 -13.530 1.00 72.38 80 GLN A O 1
ATOM 600 N N . ARG A 1 81 ? 21.181 -11.930 -15.350 1.00 85.38 81 ARG A N 1
ATOM 601 C CA . ARG A 1 81 ? 21.105 -10.466 -15.501 1.00 85.38 81 ARG A CA 1
ATOM 602 C C . ARG A 1 81 ? 20.288 -10.074 -16.720 1.00 85.38 81 ARG A C 1
ATOM 604 O O . ARG A 1 81 ? 20.292 -10.763 -17.739 1.00 85.38 81 ARG A O 1
ATOM 611 N N . GLY A 1 82 ? 19.626 -8.924 -16.630 1.00 88.62 82 GLY A N 1
ATOM 612 C CA . GLY A 1 82 ? 18.795 -8.383 -17.699 1.00 88.62 82 GLY A CA 1
ATOM 613 C C . GLY A 1 82 ? 19.216 -6.997 -18.183 1.00 88.62 82 GLY A C 1
ATOM 614 O O . GLY A 1 82 ? 19.976 -6.261 -17.544 1.00 88.62 82 GLY A O 1
ATOM 615 N N . ALA A 1 83 ? 18.681 -6.608 -19.333 1.00 90.38 83 ALA A N 1
ATOM 616 C CA . ALA A 1 83 ? 18.757 -5.250 -19.847 1.00 90.38 83 ALA A CA 1
ATOM 617 C C . ALA A 1 83 ? 17.355 -4.756 -20.212 1.00 90.38 83 ALA A C 1
ATOM 619 O O . ALA A 1 83 ? 16.719 -5.319 -21.101 1.00 90.38 83 ALA A O 1
ATOM 620 N N . ILE A 1 84 ? 16.899 -3.683 -19.561 1.00 91.25 84 ILE A N 1
ATOM 621 C CA . ILE A 1 84 ? 15.638 -3.002 -19.875 1.00 91.25 84 ILE A CA 1
ATOM 622 C C . ILE A 1 84 ? 15.762 -2.372 -21.262 1.00 91.25 84 ILE A C 1
ATOM 624 O O . ILE A 1 84 ? 16.690 -1.598 -21.534 1.00 91.25 84 ILE A O 1
ATOM 628 N N . ILE A 1 85 ? 14.822 -2.723 -22.135 1.00 91.56 85 ILE A N 1
ATOM 629 C CA . ILE A 1 85 ? 14.763 -2.293 -23.533 1.00 91.56 85 ILE A CA 1
ATOM 630 C C . ILE A 1 85 ? 13.623 -1.310 -23.804 1.00 91.56 85 ILE A C 1
ATOM 632 O O . ILE A 1 85 ? 13.762 -0.493 -24.718 1.00 91.56 85 ILE A O 1
ATOM 636 N N . ALA A 1 86 ? 12.558 -1.341 -22.997 1.00 91.19 86 ALA A N 1
ATOM 637 C CA . ALA A 1 86 ? 11.438 -0.409 -23.070 1.00 91.19 86 ALA A CA 1
ATOM 638 C C . ALA A 1 86 ? 10.750 -0.241 -21.705 1.00 91.19 86 ALA A C 1
ATOM 640 O O . ALA A 1 86 ? 10.846 -1.110 -20.839 1.00 91.19 86 ALA A O 1
ATOM 641 N N . ILE A 1 87 ? 10.061 0.888 -21.545 1.00 92.38 87 ILE A N 1
ATOM 642 C CA . ILE A 1 87 ? 9.177 1.194 -20.416 1.00 92.38 87 ILE A CA 1
ATOM 643 C C . ILE A 1 87 ? 7.768 1.317 -20.995 1.00 92.38 87 ILE A C 1
ATOM 645 O O . ILE A 1 87 ? 7.584 2.002 -22.004 1.00 92.38 87 ILE A O 1
ATOM 649 N N . GLU A 1 88 ? 6.798 0.643 -20.393 1.00 92.62 88 GLU A N 1
ATOM 650 C CA . GLU A 1 88 ? 5.396 0.730 -20.799 1.00 92.62 88 GLU A CA 1
ATOM 651 C C . GLU A 1 88 ? 4.769 2.068 -20.351 1.00 92.62 88 GLU A C 1
ATOM 653 O O . GLU A 1 88 ? 5.286 2.728 -19.441 1.00 92.62 88 GLU A O 1
ATOM 658 N N . PRO A 1 89 ? 3.661 2.511 -20.976 1.00 91.75 89 PRO A N 1
ATOM 659 C CA . PRO A 1 89 ? 2.967 3.728 -20.567 1.00 91.75 89 PRO A CA 1
ATOM 660 C C . PRO A 1 89 ? 2.533 3.682 -19.099 1.00 91.75 89 PRO A C 1
ATOM 662 O O . PRO A 1 89 ? 1.979 2.686 -18.635 1.00 91.75 89 PRO A O 1
ATOM 665 N N . ARG A 1 90 ? 2.756 4.784 -18.377 1.00 93.56 90 ARG A N 1
ATOM 666 C CA . ARG A 1 90 ? 2.372 4.898 -16.967 1.00 93.56 90 ARG A CA 1
ATOM 667 C C . ARG A 1 90 ? 0.884 5.211 -16.829 1.00 93.56 90 ARG A C 1
ATOM 669 O O . ARG A 1 90 ? 0.416 6.157 -17.460 1.00 93.56 90 ARG A O 1
ATOM 676 N N . SER A 1 91 ? 0.168 4.485 -15.971 1.00 91.12 91 SER A N 1
ATOM 677 C CA . SER A 1 91 ? -1.210 4.823 -15.578 1.00 91.12 91 SER A CA 1
ATOM 678 C C . SER A 1 91 ? -1.251 5.988 -14.586 1.00 91.12 91 SER A C 1
ATOM 680 O O . SER A 1 91 ? -2.151 6.822 -14.637 1.00 91.12 91 SER A O 1
ATOM 682 N N . SER A 1 92 ? -0.248 6.078 -13.712 1.00 92.06 92 SER A N 1
ATOM 683 C CA . SER A 1 92 ? -0.106 7.137 -12.716 1.00 92.06 92 SER A CA 1
ATOM 684 C C . SER A 1 92 ? 1.366 7.419 -12.407 1.00 92.06 92 SER A C 1
ATOM 686 O O . SER A 1 92 ? 2.261 6.619 -12.709 1.00 92.06 92 SER A O 1
ATOM 688 N N . LEU A 1 93 ? 1.633 8.586 -11.821 1.00 89.88 93 LEU A N 1
ATOM 689 C CA . LEU A 1 93 ? 2.968 8.971 -11.378 1.00 89.88 93 LEU A CA 1
ATOM 690 C C . LEU A 1 93 ? 2.882 9.853 -10.134 1.00 89.88 93 LEU A C 1
ATOM 692 O O . LEU A 1 93 ? 2.461 11.008 -10.202 1.00 89.88 93 LEU A O 1
ATOM 696 N N . LEU A 1 94 ? 3.360 9.328 -9.011 1.00 85.88 94 LEU A N 1
ATOM 697 C CA . LEU A 1 94 ? 3.567 10.095 -7.796 1.00 85.88 94 LEU A CA 1
ATOM 698 C C . LEU A 1 94 ? 4.986 10.669 -7.808 1.00 85.88 94 LEU A C 1
ATOM 700 O O . LEU A 1 94 ? 5.954 9.961 -8.073 1.00 85.88 94 LEU A O 1
ATOM 704 N N . SER A 1 95 ? 5.125 11.969 -7.548 1.00 77.75 95 SER A N 1
ATOM 705 C CA . SER A 1 95 ? 6.431 12.644 -7.595 1.00 77.75 95 SER A CA 1
ATOM 706 C C . SER A 1 95 ? 7.232 12.492 -6.297 1.00 77.75 95 SER A C 1
ATOM 708 O O . SER A 1 95 ? 8.466 12.551 -6.308 1.00 77.75 95 SER A O 1
ATOM 710 N N . ARG A 1 96 ? 6.543 12.334 -5.159 1.00 74.25 96 ARG A N 1
ATOM 711 C CA . ARG A 1 96 ? 7.135 12.218 -3.819 1.00 74.25 96 ARG A CA 1
ATOM 712 C C . ARG A 1 96 ? 6.263 11.335 -2.919 1.00 74.25 96 ARG A C 1
ATOM 714 O O . ARG A 1 96 ? 5.264 11.836 -2.406 1.00 74.25 96 ARG A O 1
ATOM 721 N N . PRO A 1 97 ? 6.663 10.085 -2.645 1.00 75.81 97 PRO A N 1
ATOM 722 C CA . PRO A 1 97 ? 7.787 9.338 -3.226 1.00 75.81 97 PRO A CA 1
ATOM 723 C C . PRO A 1 97 ? 7.654 9.159 -4.747 1.00 75.81 97 PRO A C 1
ATOM 725 O O . PRO A 1 97 ? 6.550 9.214 -5.273 1.00 75.81 97 PRO A O 1
ATOM 728 N N . ALA A 1 98 ? 8.776 8.960 -5.444 1.00 83.81 98 ALA A N 1
ATOM 729 C CA . ALA A 1 98 ? 8.775 8.735 -6.888 1.00 83.81 98 ALA A CA 1
ATOM 730 C C . ALA A 1 98 ? 8.341 7.293 -7.197 1.00 83.81 98 ALA A C 1
ATOM 732 O O . ALA A 1 98 ? 9.160 6.378 -7.097 1.00 83.81 98 ALA A O 1
ATOM 733 N N . ILE A 1 99 ? 7.061 7.105 -7.525 1.00 89.94 99 ILE A N 1
ATOM 734 C CA . ILE A 1 99 ? 6.449 5.796 -7.800 1.00 89.94 99 ILE A CA 1
ATOM 735 C C . ILE A 1 99 ? 5.559 5.922 -9.033 1.00 89.94 99 ILE A C 1
ATOM 737 O O . ILE A 1 99 ? 4.726 6.826 -9.105 1.00 89.94 99 ILE A O 1
ATOM 741 N N . ALA A 1 100 ? 5.739 5.031 -10.000 1.00 92.56 100 ALA A N 1
ATOM 742 C CA . ALA A 1 100 ? 4.890 4.920 -11.179 1.00 92.56 100 ALA A CA 1
ATOM 743 C C . ALA A 1 100 ? 3.834 3.822 -10.994 1.00 92.56 100 ALA A C 1
ATOM 745 O O . ALA A 1 100 ? 4.047 2.886 -10.228 1.00 92.56 100 ALA A O 1
ATOM 746 N N . ASN A 1 101 ? 2.724 3.923 -11.731 1.00 93.81 101 ASN A N 1
ATOM 747 C CA . ASN A 1 101 ? 1.652 2.918 -11.765 1.00 93.81 101 ASN A CA 1
ATOM 748 C C . ASN A 1 101 ? 1.076 2.570 -10.387 1.00 93.81 101 ASN A C 1
ATOM 750 O O . ASN A 1 101 ? 0.686 1.438 -10.140 1.00 93.81 101 ASN A O 1
ATOM 754 N N . LEU A 1 102 ? 1.060 3.543 -9.481 1.00 93.69 102 LEU A N 1
ATOM 755 C CA . LEU A 1 102 ? 0.390 3.426 -8.199 1.00 93.69 102 LEU A CA 1
ATOM 756 C C . LEU A 1 102 ? -1.130 3.443 -8.421 1.00 93.69 102 LEU A C 1
ATOM 758 O O . LEU A 1 102 ? -1.636 4.369 -9.059 1.00 93.69 102 LEU A O 1
ATOM 762 N N . ASP A 1 103 ? -1.839 2.452 -7.892 1.00 94.50 103 ASP A N 1
ATOM 763 C CA . ASP A 1 103 ? -3.282 2.282 -8.095 1.00 94.50 103 ASP A CA 1
ATOM 764 C C . ASP A 1 103 ? -4.098 2.846 -6.929 1.00 94.50 103 ASP A C 1
ATOM 766 O O . ASP A 1 103 ? -5.203 3.337 -7.141 1.00 94.50 103 ASP A O 1
ATOM 770 N N . GLN A 1 104 ? -3.551 2.827 -5.708 1.00 94.31 104 GLN A N 1
ATOM 771 C CA . GLN A 1 104 ? -4.244 3.344 -4.527 1.00 94.31 104 GLN A CA 1
ATOM 772 C C . GLN A 1 104 ? -3.310 3.879 -3.435 1.00 94.31 104 GLN A C 1
ATOM 774 O O . GLN A 1 104 ? -2.146 3.477 -3.300 1.00 94.31 104 GLN A O 1
ATOM 779 N N . VAL A 1 105 ? -3.859 4.766 -2.603 1.00 93.00 105 VAL A N 1
ATOM 780 C CA . VAL A 1 105 ? -3.233 5.254 -1.370 1.00 93.00 105 VAL A CA 1
ATOM 781 C C . VAL A 1 105 ? -3.960 4.670 -0.163 1.00 93.00 105 VAL A C 1
ATOM 783 O O . VAL A 1 105 ? -5.146 4.912 0.049 1.00 93.00 105 VAL A O 1
ATOM 786 N N . MET A 1 106 ? -3.227 3.946 0.676 1.00 93.44 106 MET A N 1
ATOM 787 C CA . MET A 1 106 ? -3.733 3.387 1.924 1.00 93.44 106 MET A CA 1
ATOM 788 C C . MET A 1 106 ? -3.401 4.321 3.084 1.00 93.44 106 MET A C 1
ATOM 790 O O . MET A 1 106 ? -2.250 4.410 3.521 1.00 93.44 106 MET A O 1
ATOM 794 N N . VAL A 1 107 ? -4.407 5.016 3.603 1.00 93.25 107 VAL A N 1
ATOM 795 C CA . VAL A 1 107 ? -4.257 5.885 4.774 1.00 93.25 107 VAL A CA 1
ATOM 796 C C . VAL A 1 107 ? -4.445 5.043 6.030 1.00 93.25 107 VAL A C 1
ATOM 798 O O . VAL A 1 107 ? -5.524 4.520 6.274 1.00 93.25 107 VAL A O 1
ATOM 801 N N . VAL A 1 108 ? -3.398 4.911 6.841 1.00 93.31 108 VAL A N 1
ATOM 802 C CA . VAL A 1 108 ? -3.390 4.103 8.064 1.00 93.31 108 VAL A CA 1
ATOM 803 C C . VAL A 1 108 ? -3.374 5.000 9.292 1.00 93.31 108 VAL A C 1
ATOM 805 O O . VAL A 1 108 ? -2.439 5.779 9.498 1.00 93.31 108 VAL A O 1
ATOM 808 N N . PHE A 1 109 ? -4.373 4.828 10.151 1.00 93.94 109 PHE A N 1
ATOM 809 C CA . PHE A 1 109 ? -4.447 5.443 11.473 1.00 93.94 109 PHE A CA 1
ATOM 810 C C . PHE A 1 109 ? -4.661 4.378 12.541 1.00 93.94 109 PHE A C 1
ATOM 812 O O . PHE A 1 109 ? -5.246 3.339 12.267 1.00 93.94 109 PHE A O 1
ATOM 819 N N . ALA A 1 110 ? -4.171 4.626 13.752 1.00 93.44 110 ALA A N 1
ATOM 820 C CA . ALA A 1 110 ? -4.483 3.793 14.904 1.00 93.44 110 ALA A CA 1
ATOM 821 C C . ALA A 1 110 ? -5.749 4.320 15.580 1.00 93.44 110 ALA A C 1
ATOM 823 O O . ALA A 1 110 ? -5.917 5.533 15.687 1.00 93.44 110 ALA A O 1
ATOM 824 N N . LEU A 1 111 ? -6.611 3.412 16.034 1.00 93.25 111 LEU A N 1
ATOM 825 C CA . LEU A 1 111 ? -7.767 3.748 16.863 1.00 93.25 111 LEU A CA 1
ATOM 826 C C . LEU A 1 111 ? -7.365 4.048 18.312 1.00 93.25 111 LEU A C 1
ATOM 828 O O . LEU A 1 111 ? -7.953 4.923 18.942 1.00 93.25 111 LEU A O 1
ATOM 832 N N . ALA A 1 112 ? -6.330 3.369 18.809 1.00 90.06 112 ALA A N 1
ATOM 833 C CA . ALA A 1 112 ? -5.752 3.590 20.128 1.00 90.06 112 ALA A CA 1
ATOM 834 C C . ALA A 1 112 ? -4.219 3.523 20.090 1.00 90.06 112 ALA A C 1
ATOM 836 O O . ALA A 1 112 ? -3.625 2.818 19.275 1.00 90.06 112 ALA A O 1
ATOM 837 N N . GLU A 1 113 ? -3.572 4.239 21.010 1.00 88.06 113 GLU A N 1
ATOM 838 C CA . GLU A 1 113 ? -2.112 4.271 21.185 1.00 88.06 113 GLU A CA 1
ATOM 839 C C . GLU A 1 113 ? -1.306 4.611 19.902 1.00 88.06 113 GLU A C 1
ATOM 841 O O . GLU A 1 113 ? -0.528 3.787 19.415 1.00 88.06 113 GLU A O 1
ATOM 846 N N . PRO A 1 114 ? -1.407 5.823 19.332 1.00 86.44 114 PRO A N 1
ATOM 847 C CA . PRO A 1 114 ? -2.134 6.977 19.851 1.00 86.44 114 PRO A CA 1
ATOM 848 C C . PRO A 1 114 ? -3.624 6.932 19.506 1.00 86.44 114 PRO A C 1
ATOM 850 O O . PRO A 1 114 ? -4.024 6.297 18.533 1.00 86.44 114 PRO A O 1
ATOM 853 N N . GLU A 1 115 ? -4.427 7.628 20.310 1.00 88.00 115 GLU A N 1
ATOM 854 C CA . GLU A 1 115 ? -5.841 7.860 20.014 1.00 88.00 115 GLU A CA 1
ATOM 855 C C . GLU A 1 115 ? -6.003 8.569 18.663 1.00 88.00 115 GLU A C 1
ATOM 857 O O . GLU A 1 115 ? -5.185 9.417 18.274 1.00 88.00 115 GLU A O 1
ATOM 862 N N . LEU A 1 116 ? -7.057 8.202 17.935 1.00 89.75 116 LEU A N 1
ATOM 863 C CA . LEU A 1 116 ? -7.349 8.781 16.634 1.00 89.75 116 LEU A CA 1
ATOM 864 C C . LEU A 1 116 ? -7.781 10.244 16.780 1.00 89.75 116 LEU A C 1
ATOM 866 O O . LEU A 1 116 ? -8.843 10.544 17.314 1.00 89.75 116 LEU A O 1
ATOM 870 N N . ASP A 1 117 ? -6.982 11.152 16.222 1.00 89.31 117 ASP A N 1
ATOM 871 C CA . ASP A 1 117 ? -7.300 12.578 16.114 1.00 89.31 117 ASP A CA 1
ATOM 872 C C . ASP A 1 117 ? -7.987 12.865 14.757 1.00 89.31 117 ASP A C 1
ATOM 874 O O . ASP A 1 117 ? -7.316 12.818 13.714 1.00 89.31 117 ASP A O 1
ATOM 878 N N . PRO A 1 118 ? -9.299 13.198 14.731 1.00 87.44 118 PRO A N 1
ATOM 879 C CA . PRO A 1 118 ? -10.039 13.483 13.499 1.00 87.44 118 PRO A CA 1
ATOM 880 C C . PRO A 1 118 ? -9.448 14.624 12.673 1.00 87.44 118 PRO A C 1
ATOM 882 O O . PRO A 1 118 ? -9.544 14.607 11.445 1.00 87.44 118 PRO A O 1
ATOM 885 N N . TYR A 1 119 ? -8.850 15.622 13.330 1.00 83.75 119 TYR A N 1
ATOM 886 C CA . TYR A 1 119 ? -8.245 16.755 12.641 1.00 83.75 119 TYR A CA 1
ATOM 887 C C . TYR A 1 119 ? -6.978 16.327 11.905 1.00 83.75 119 TYR A C 1
ATOM 889 O O . TYR A 1 119 ? -6.763 16.706 10.758 1.00 83.75 119 TYR A O 1
ATOM 897 N N . ARG A 1 120 ? -6.142 15.485 12.520 1.00 84.62 120 ARG A N 1
ATOM 898 C CA . ARG A 1 120 ? -4.972 14.933 11.821 1.00 84.62 120 ARG A CA 1
ATOM 899 C C . ARG A 1 120 ? -5.396 14.017 10.687 1.00 84.62 120 ARG A C 1
ATOM 901 O O . ARG A 1 120 ? -4.853 14.144 9.594 1.00 84.62 120 ARG A O 1
ATOM 908 N N . LEU A 1 121 ? -6.367 13.136 10.927 1.00 89.19 121 LEU A N 1
ATOM 909 C CA . LEU A 1 121 ? -6.877 12.234 9.899 1.00 89.19 121 LEU A CA 1
ATOM 910 C C . LEU A 1 121 ? -7.384 13.005 8.674 1.00 89.19 121 LEU A C 1
ATOM 912 O O . LEU A 1 121 ? -6.987 12.682 7.558 1.00 89.19 121 LEU A O 1
ATOM 916 N N . SER A 1 122 ? -8.181 14.062 8.863 1.00 86.19 122 SER A N 1
ATOM 917 C CA . SER A 1 122 ? -8.709 14.847 7.738 1.00 86.19 122 SER A CA 1
ATOM 918 C C . SER A 1 122 ? -7.600 15.453 6.873 1.00 86.19 122 SER A C 1
ATOM 920 O O . SER A 1 122 ? -7.695 15.434 5.649 1.00 86.19 122 SER A O 1
ATOM 922 N N . ARG A 1 123 ? -6.494 15.913 7.473 1.00 84.94 123 ARG A N 1
ATOM 923 C CA . ARG A 1 123 ? -5.337 16.438 6.727 1.00 84.94 123 ARG A CA 1
ATOM 924 C C . ARG A 1 123 ? -4.644 15.370 5.882 1.00 84.94 123 ARG A C 1
ATOM 926 O O . ARG A 1 123 ? -4.237 15.666 4.761 1.00 84.94 123 ARG A O 1
ATOM 933 N N . PHE A 1 124 ? -4.525 14.149 6.401 1.00 87.44 124 PHE A N 1
ATOM 934 C CA . PHE A 1 124 ? -3.991 13.013 5.649 1.00 87.44 124 PHE A CA 1
ATOM 935 C C . PHE A 1 124 ? -4.922 12.602 4.505 1.00 87.44 124 PHE A C 1
ATOM 937 O O . PHE A 1 124 ? -4.444 12.388 3.397 1.00 87.44 124 PHE A O 1
ATOM 944 N N . LEU A 1 125 ? -6.235 12.549 4.747 1.00 88.81 125 LEU A N 1
ATOM 945 C CA . LEU A 1 125 ? -7.225 12.236 3.713 1.00 88.81 125 LEU A CA 1
ATOM 946 C C . LEU A 1 125 ? -7.182 13.266 2.582 1.00 88.81 125 LEU A C 1
ATOM 948 O O . LEU A 1 125 ? -7.050 12.891 1.425 1.00 88.81 125 LEU A O 1
ATOM 952 N N . VAL A 1 126 ? -7.156 14.561 2.907 1.00 85.06 126 VAL A N 1
ATOM 953 C CA . VAL A 1 126 ? -6.993 15.628 1.906 1.00 85.06 126 VAL A CA 1
ATOM 954 C C . VAL A 1 126 ? -5.706 15.451 1.096 1.00 85.06 126 VAL A C 1
ATOM 956 O O . VAL A 1 126 ? -5.730 15.595 -0.122 1.00 85.06 126 VAL A O 1
ATOM 959 N N . GLN A 1 127 ? -4.584 15.126 1.744 1.00 83.81 127 GLN A N 1
ATOM 960 C CA . GLN A 1 127 ? -3.318 14.893 1.044 1.00 83.81 127 GLN A CA 1
ATOM 961 C C . GLN A 1 127 ? -3.354 13.636 0.161 1.00 83.81 127 GLN A C 1
ATOM 963 O O . GLN A 1 127 ? -2.727 13.615 -0.894 1.00 83.81 127 GLN A O 1
ATOM 968 N N . ALA A 1 128 ? -4.045 12.579 0.582 1.00 87.81 128 ALA A N 1
ATOM 969 C CA . ALA A 1 128 ? -4.210 11.378 -0.226 1.00 87.81 128 ALA A CA 1
ATOM 970 C C . ALA A 1 128 ? -5.069 11.673 -1.465 1.00 87.81 128 ALA A C 1
ATOM 972 O O . ALA A 1 128 ? -4.699 11.303 -2.573 1.00 87.81 128 ALA A O 1
ATOM 973 N N . GLU A 1 129 ? -6.149 12.430 -1.307 1.00 87.00 129 GLU A N 1
ATOM 974 C CA . GLU A 1 129 ? -7.083 12.776 -2.385 1.00 87.00 129 GLU A CA 1
ATOM 975 C C . GLU A 1 129 ? -6.456 13.704 -3.436 1.00 87.00 129 GLU A C 1
ATOM 977 O O . GLU A 1 129 ? -6.753 13.589 -4.626 1.00 87.00 129 GLU A O 1
ATOM 982 N N . THR A 1 130 ? -5.509 14.570 -3.050 1.00 83.69 130 THR A N 1
ATOM 983 C CA . THR A 1 130 ? -4.782 15.414 -4.020 1.00 83.69 130 THR A CA 1
ATOM 984 C C . THR A 1 130 ? -3.890 14.607 -4.966 1.00 83.69 130 THR A C 1
ATOM 986 O O . THR A 1 130 ? -3.498 15.118 -6.017 1.00 83.69 130 THR A O 1
ATOM 989 N N . THR A 1 131 ? -3.598 13.339 -4.648 1.00 85.00 131 THR A N 1
ATOM 990 C CA . THR A 1 131 ? -2.912 12.433 -5.583 1.00 85.00 131 THR A CA 1
ATOM 991 C C . THR A 1 131 ? -3.796 12.040 -6.769 1.00 85.00 131 THR A C 1
ATOM 993 O O . THR A 1 131 ? -3.272 11.620 -7.798 1.00 85.00 131 THR A O 1
ATOM 996 N N . GLY A 1 132 ? -5.121 12.188 -6.645 1.00 87.50 132 GLY A N 1
ATOM 997 C CA . GLY A 1 132 ? -6.098 11.739 -7.636 1.00 87.50 132 GLY A CA 1
ATOM 998 C C . GLY A 1 132 ? -6.261 10.218 -7.712 1.00 87.50 132 GLY A C 1
ATOM 999 O O . GLY A 1 132 ? -6.926 9.737 -8.626 1.00 87.50 132 GLY A O 1
ATOM 1000 N N . LEU A 1 133 ? -5.650 9.473 -6.788 1.00 90.56 133 LEU A N 1
ATOM 1001 C CA . LEU A 1 133 ? -5.774 8.024 -6.686 1.00 90.56 133 LEU A CA 1
ATOM 1002 C C . LEU A 1 133 ? -6.880 7.643 -5.691 1.00 90.56 133 LEU A C 1
ATOM 1004 O O . LEU A 1 133 ? -7.089 8.371 -4.719 1.00 90.56 133 LEU A O 1
ATOM 1008 N N . PRO A 1 134 ? -7.545 6.491 -5.888 1.00 92.69 134 PRO A N 1
ATOM 1009 C CA . PRO A 1 134 ? -8.403 5.878 -4.881 1.00 92.69 134 PRO A CA 1
ATOM 1010 C C . PRO A 1 134 ? -7.746 5.828 -3.495 1.00 92.69 134 PRO A C 1
ATOM 1012 O O . PRO A 1 134 ? -6.573 5.466 -3.356 1.00 92.69 134 PRO A O 1
ATOM 1015 N N . VAL A 1 135 ? -8.519 6.180 -2.464 1.00 93.00 135 VAL A N 1
ATOM 1016 C CA . VAL A 1 135 ? -8.063 6.211 -1.070 1.00 93.00 135 VAL A CA 1
ATOM 1017 C C . VAL A 1 135 ? -8.763 5.122 -0.265 1.00 93.00 135 VAL A C 1
ATOM 1019 O O . VAL A 1 135 ? -9.976 5.173 -0.076 1.00 93.00 135 VAL A O 1
ATOM 1022 N N . GLN A 1 136 ? -7.986 4.184 0.278 1.00 95.38 136 GLN A N 1
ATOM 1023 C CA . GLN A 1 136 ? -8.467 3.197 1.244 1.00 95.38 136 GLN A CA 1
ATOM 1024 C C . GLN A 1 136 ? -8.062 3.615 2.660 1.00 95.38 136 GLN A C 1
ATOM 1026 O O . GLN A 1 136 ? -6.876 3.687 2.991 1.00 95.38 136 GLN A O 1
ATOM 1031 N N . LEU A 1 137 ? -9.043 3.858 3.531 1.00 95.56 137 LEU A N 1
ATOM 1032 C CA . LEU A 1 137 ? -8.795 4.142 4.944 1.00 95.56 137 LEU A CA 1
ATOM 1033 C C . LEU A 1 137 ? -8.698 2.834 5.740 1.00 95.56 137 LEU A C 1
ATOM 1035 O O . LEU A 1 137 ? -9.574 1.977 5.647 1.00 95.56 137 LEU A O 1
ATOM 1039 N N . CYS A 1 138 ? -7.635 2.693 6.529 1.00 95.88 138 CYS A N 1
ATOM 1040 C CA . CYS A 1 138 ? -7.365 1.542 7.384 1.00 95.88 138 CYS A CA 1
ATOM 1041 C C . CYS A 1 138 ? -7.216 2.004 8.838 1.00 95.88 138 CYS A C 1
ATOM 1043 O O . CYS A 1 138 ? -6.329 2.797 9.170 1.00 95.88 138 CYS A O 1
ATOM 1045 N N . LEU A 1 139 ? -8.075 1.492 9.712 1.00 96.38 139 LEU A N 1
ATOM 1046 C CA . LEU A 1 139 ? -8.123 1.796 11.136 1.00 96.38 139 LEU A CA 1
ATOM 1047 C C . LEU A 1 139 ? -7.494 0.644 11.916 1.00 96.38 139 LEU A C 1
ATOM 1049 O O . LEU A 1 139 ? -8.144 -0.347 12.238 1.00 96.38 139 LEU A O 1
ATOM 1053 N N . ASN A 1 140 ? -6.198 0.773 12.175 1.00 95.75 140 ASN A N 1
ATOM 1054 C CA . ASN A 1 140 ? -5.406 -0.220 12.877 1.00 95.75 140 ASN A CA 1
ATOM 1055 C C . ASN A 1 140 ? -5.669 -0.210 14.390 1.00 95.75 140 ASN A C 1
ATOM 1057 O O . ASN A 1 140 ? -6.102 0.795 14.957 1.00 95.75 140 ASN A O 1
ATOM 1061 N N . LYS A 1 141 ? -5.295 -1.307 15.053 1.00 95.19 141 LYS A N 1
ATOM 1062 C CA . LYS A 1 141 ? -5.445 -1.513 16.499 1.00 95.19 141 LYS A CA 1
ATOM 1063 C C . LYS A 1 141 ? -6.911 -1.504 16.954 1.00 95.19 141 LYS A C 1
ATOM 1065 O O . LYS A 1 141 ? -7.213 -1.033 18.050 1.00 95.19 141 LYS A O 1
ATOM 1070 N N . CYS A 1 142 ? -7.825 -1.998 16.112 1.00 95.62 142 CYS A N 1
ATOM 1071 C CA . CYS A 1 142 ? -9.244 -2.136 16.466 1.00 95.62 142 CYS A CA 1
ATOM 1072 C C . CYS A 1 142 ? -9.450 -3.015 17.708 1.00 95.62 142 CYS A C 1
ATOM 1074 O O . CYS A 1 142 ? -10.328 -2.748 18.521 1.00 95.62 142 CYS A O 1
ATOM 1076 N N . ASP A 1 143 ? -8.561 -3.979 17.919 1.00 95.69 143 ASP A N 1
ATOM 1077 C CA . ASP A 1 143 ? -8.530 -4.919 19.035 1.00 95.69 143 ASP A CA 1
ATOM 1078 C C . ASP A 1 143 ? -8.267 -4.289 20.417 1.00 95.69 143 ASP A C 1
ATOM 1080 O O . ASP A 1 143 ? -8.244 -4.999 21.422 1.00 95.69 143 ASP A O 1
ATOM 1084 N N . LEU A 1 144 ? -8.038 -2.975 20.485 1.00 94.94 144 LEU A N 1
ATOM 1085 C CA . LEU A 1 144 ? -7.957 -2.213 21.736 1.00 94.94 144 LEU A CA 1
ATOM 1086 C C . LEU A 1 144 ? -9.274 -1.512 22.106 1.00 94.94 144 LEU A C 1
ATOM 1088 O O . LEU A 1 144 ? -9.365 -0.947 23.1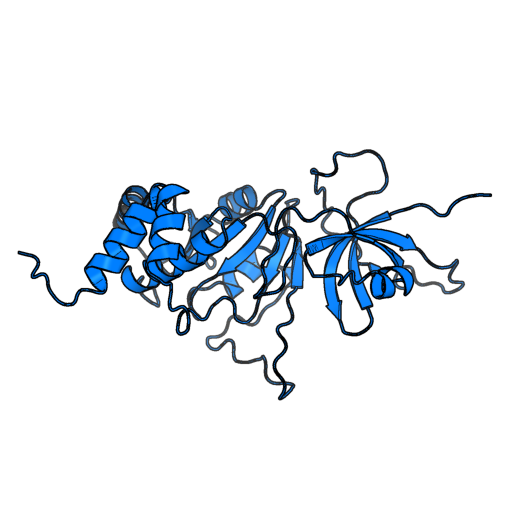92 1.00 94.94 144 LEU A O 1
ATOM 1092 N N . LEU A 1 145 ? -10.268 -1.522 21.217 1.00 95.12 145 LEU A N 1
ATOM 1093 C CA . LEU A 1 145 ? -11.561 -0.866 21.405 1.00 95.12 145 LEU A CA 1
ATOM 1094 C C . LEU A 1 145 ? -12.680 -1.901 21.529 1.00 95.12 145 LEU A C 1
ATOM 1096 O O . LEU A 1 145 ? -12.604 -3.006 20.990 1.00 95.12 145 LEU A O 1
ATOM 1100 N N . THR A 1 146 ? -13.763 -1.505 22.188 1.00 96.75 146 THR A N 1
ATOM 1101 C CA . THR A 1 146 ? -15.021 -2.255 22.170 1.00 96.75 146 THR A CA 1
ATOM 1102 C C . THR A 1 146 ? -15.693 -2.166 20.797 1.00 96.75 146 THR A C 1
ATOM 1104 O O . THR A 1 146 ? -15.504 -1.208 20.045 1.00 96.75 146 THR A O 1
ATOM 1107 N N . GLN A 1 147 ? -16.553 -3.135 20.476 1.00 94.94 147 GLN A N 1
ATOM 1108 C CA . GLN A 1 147 ? -17.291 -3.153 19.207 1.00 94.94 147 GLN A CA 1
ATOM 1109 C C . GLN A 1 147 ? -18.138 -1.883 18.992 1.00 94.94 147 GLN A C 1
ATOM 1111 O O . GLN A 1 147 ? -18.229 -1.387 17.871 1.00 94.94 147 GLN A O 1
ATOM 1116 N N . ALA A 1 148 ? -18.718 -1.325 20.061 1.00 96.25 148 ALA A N 1
ATOM 1117 C CA . ALA A 1 148 ? -19.510 -0.097 19.991 1.00 96.25 148 ALA A CA 1
ATOM 1118 C C . ALA A 1 148 ? -18.655 1.125 19.605 1.00 96.25 148 ALA A C 1
ATOM 1120 O O . ALA A 1 148 ? -19.061 1.928 18.765 1.00 96.25 148 ALA A O 1
ATOM 1121 N N . GLU A 1 149 ? -17.450 1.251 20.166 1.00 95.31 149 GLU A N 1
ATOM 1122 C CA . GLU A 1 149 ? -16.526 2.339 19.824 1.00 95.31 149 GLU A CA 1
ATOM 1123 C C . GLU A 1 149 ? -16.003 2.202 18.388 1.00 95.31 149 GLU A C 1
ATOM 1125 O O . GLU A 1 149 ? -15.939 3.191 17.655 1.00 95.31 149 GLU A O 1
ATOM 1130 N N . GLN A 1 150 ? -15.683 0.975 17.958 1.00 95.12 150 GLN A N 1
ATOM 1131 C CA . GLN A 1 150 ? -15.293 0.692 16.574 1.00 95.12 150 GLN A CA 1
ATOM 1132 C C . GLN A 1 150 ? -16.400 1.104 15.589 1.00 95.12 150 GLN A C 1
ATOM 1134 O O . GLN A 1 150 ? -16.137 1.833 14.631 1.00 95.12 150 GLN A O 1
ATOM 1139 N N . GLN A 1 151 ? -17.649 0.697 15.845 1.00 95.62 151 GLN A N 1
ATOM 1140 C CA . GLN A 1 151 ? -18.804 1.055 15.015 1.00 95.62 151 GLN A CA 1
ATOM 1141 C C . GLN A 1 151 ? -19.036 2.569 14.972 1.00 95.62 151 GLN A C 1
ATOM 1143 O O . GLN A 1 151 ? -19.265 3.116 13.893 1.00 95.62 151 GLN A O 1
ATOM 1148 N N . GLY A 1 152 ? -18.889 3.263 16.105 1.00 95.62 152 GLY A N 1
ATOM 1149 C CA . GLY A 1 152 ? -18.996 4.721 16.162 1.00 95.62 152 GLY A CA 1
ATOM 1150 C C . GLY A 1 152 ? -18.009 5.430 15.226 1.00 95.62 152 GLY A C 1
ATOM 1151 O O . GLY A 1 152 ? -18.384 6.373 14.522 1.00 95.62 152 GLY A O 1
ATOM 1152 N N . TRP A 1 153 ? -16.763 4.951 15.150 1.00 94.50 153 TRP A N 1
ATOM 1153 C CA . TRP A 1 153 ? -15.775 5.475 14.201 1.00 94.50 153 TRP A CA 1
ATOM 1154 C C . TRP A 1 153 ? -16.111 5.150 12.747 1.00 94.50 153 TRP A C 1
ATOM 1156 O O . TRP A 1 153 ? -16.025 6.038 11.895 1.00 94.50 153 TRP A O 1
ATOM 1166 N N . VAL A 1 154 ? -16.523 3.912 12.460 1.00 95.06 154 VAL A N 1
ATOM 1167 C CA . VAL A 1 154 ? -16.918 3.489 11.108 1.00 95.06 154 VAL A CA 1
ATOM 1168 C C . VAL A 1 154 ? -18.074 4.344 10.592 1.00 95.06 154 VAL A C 1
ATOM 1170 O O . VAL A 1 154 ? -17.988 4.903 9.500 1.00 95.06 154 VAL A O 1
ATOM 1173 N N . GLU A 1 155 ? -19.133 4.521 11.381 1.00 94.44 155 GLU A N 1
ATOM 1174 C CA . GLU A 1 155 ? -20.278 5.351 11.001 1.00 94.44 155 GLU A CA 1
ATOM 1175 C C . GLU A 1 155 ? -19.887 6.808 10.768 1.00 94.44 155 GLU A C 1
ATOM 1177 O O . GLU A 1 155 ? -20.329 7.426 9.796 1.00 94.44 155 GLU A O 1
ATOM 1182 N N . ARG A 1 156 ? -19.043 7.366 11.643 1.00 90.88 156 ARG A N 1
ATOM 1183 C CA . ARG A 1 156 ? -18.553 8.737 11.498 1.00 90.88 156 ARG A CA 1
ATOM 1184 C C . ARG A 1 156 ? -17.814 8.928 10.175 1.00 90.88 156 ARG A C 1
ATOM 1186 O O . ARG A 1 156 ? -18.055 9.920 9.493 1.00 90.88 156 ARG A O 1
ATOM 1193 N N . LEU A 1 157 ? -16.949 7.988 9.803 1.00 90.88 157 LEU A N 1
ATOM 1194 C CA . LEU A 1 157 ? -16.149 8.064 8.578 1.00 90.88 157 LEU A CA 1
ATOM 1195 C C . LEU A 1 157 ? -16.965 7.756 7.319 1.00 90.88 157 LEU A C 1
ATOM 1197 O O . LEU A 1 157 ? -16.747 8.394 6.290 1.00 90.88 157 LEU A O 1
ATOM 1201 N N . ARG A 1 158 ? -17.991 6.905 7.416 1.00 91.69 158 ARG A N 1
ATOM 1202 C CA . ARG A 1 158 ? -18.982 6.719 6.344 1.00 91.69 158 ARG A CA 1
ATOM 1203 C C . ARG A 1 158 ? -19.759 7.991 6.045 1.00 91.69 158 ARG A C 1
ATOM 1205 O O . ARG A 1 158 ? -19.980 8.303 4.880 1.00 91.69 158 ARG A O 1
ATOM 1212 N N . ARG A 1 159 ? -20.096 8.791 7.064 1.00 88.38 159 ARG A N 1
ATOM 1213 C CA . ARG A 1 159 ? -20.672 10.138 6.858 1.00 88.38 159 ARG A CA 1
ATOM 1214 C C . ARG A 1 159 ? -19.692 11.104 6.188 1.00 88.38 159 ARG A C 1
ATOM 1216 O O . ARG A 1 159 ? -20.127 12.087 5.602 1.00 88.38 159 ARG A O 1
ATOM 1223 N N . TRP A 1 160 ? -18.388 10.837 6.269 1.00 85.31 160 TRP A N 1
ATOM 1224 C CA . TRP A 1 160 ? -17.360 11.566 5.520 1.00 85.31 160 TRP A CA 1
ATOM 1225 C C . TRP A 1 160 ? -17.148 11.002 4.106 1.00 85.31 160 TRP A C 1
ATOM 1227 O O . TRP A 1 160 ? -16.335 11.533 3.361 1.00 85.31 160 TRP A O 1
ATOM 1237 N N . GLY A 1 161 ? -17.876 9.949 3.722 1.00 87.69 161 GLY A N 1
ATOM 1238 C CA . GLY A 1 161 ? -17.778 9.311 2.411 1.00 87.69 161 GLY A CA 1
ATOM 1239 C C . GLY A 1 161 ? -16.654 8.281 2.285 1.00 87.69 161 GLY A C 1
ATOM 1240 O O . GLY A 1 161 ? -16.312 7.914 1.166 1.00 87.69 161 GLY A O 1
ATOM 1241 N N . TYR A 1 162 ? -16.088 7.810 3.400 1.00 90.00 162 TYR A N 1
ATOM 1242 C CA . TYR A 1 162 ? -15.075 6.751 3.417 1.00 90.00 162 TYR A CA 1
ATOM 1243 C C . TYR A 1 162 ? -15.653 5.460 3.995 1.00 90.00 162 TYR A C 1
ATOM 1245 O O . TYR A 1 162 ? -16.373 5.502 4.990 1.00 90.00 162 TYR A O 1
ATOM 1253 N N . ASP A 1 163 ? -15.290 4.311 3.425 1.00 92.25 163 ASP A N 1
ATOM 1254 C CA . ASP A 1 163 ? -15.571 3.000 4.018 1.00 92.25 163 ASP A CA 1
ATOM 1255 C C . ASP A 1 163 ? -14.285 2.447 4.657 1.00 92.25 163 ASP A C 1
ATOM 1257 O O . ASP A 1 163 ? -13.429 1.889 3.962 1.00 92.25 163 ASP A O 1
ATOM 1261 N N . PRO A 1 164 ? -14.057 2.703 5.960 1.00 95.50 164 PRO A N 1
ATOM 1262 C CA . PRO A 1 164 ? -12.825 2.292 6.610 1.00 95.50 164 PRO A CA 1
ATOM 1263 C C . PRO A 1 164 ? -12.800 0.785 6.865 1.00 95.50 164 PRO A C 1
ATOM 1265 O O . PRO A 1 164 ? -13.758 0.214 7.385 1.00 95.50 164 PRO A O 1
ATOM 1268 N N . LEU A 1 165 ? -11.647 0.168 6.618 1.00 96.81 165 LEU A N 1
ATOM 1269 C CA . LEU A 1 165 ? -11.360 -1.186 7.079 1.00 96.81 165 LEU A CA 1
ATOM 1270 C C . LEU A 1 165 ? -10.811 -1.140 8.503 1.00 96.81 165 LEU A C 1
ATOM 1272 O O . LEU A 1 165 ? -9.801 -0.483 8.765 1.00 96.81 165 LEU A O 1
ATOM 1276 N N . LEU A 1 166 ? -11.466 -1.847 9.420 1.00 97.50 166 LEU A N 1
ATOM 1277 C CA . LEU A 1 166 ? -10.929 -2.121 10.750 1.00 97.50 166 LEU A CA 1
ATOM 1278 C C . LEU A 1 166 ? -9.885 -3.223 10.623 1.00 97.50 166 LEU A C 1
ATOM 1280 O O . LEU A 1 166 ? -10.164 -4.270 10.048 1.00 97.50 166 LEU A O 1
ATOM 1284 N N . VAL A 1 167 ? -8.682 -2.976 11.134 1.00 96.94 167 VAL A N 1
ATOM 1285 C CA . VAL A 1 167 ? -7.591 -3.945 11.068 1.00 96.94 167 VAL A CA 1
ATOM 1286 C C . VAL A 1 167 ? -6.853 -4.030 12.395 1.00 96.94 167 VAL A C 1
ATOM 1288 O O . VAL A 1 167 ? -6.754 -3.066 13.158 1.00 96.94 167 VAL A O 1
ATOM 1291 N N . SER A 1 168 ? -6.254 -5.183 12.656 1.00 96.38 168 SER A N 1
ATOM 1292 C CA . SER A 1 168 ? -5.298 -5.347 13.738 1.00 96.38 168 SER A CA 1
ATOM 1293 C C . SER A 1 168 ? -4.058 -6.059 13.237 1.00 96.38 168 SER A C 1
ATOM 1295 O O . SER A 1 168 ? -4.048 -7.265 12.996 1.00 96.38 168 SER A O 1
ATOM 1297 N N . ALA A 1 169 ? -2.944 -5.330 13.187 1.00 92.31 169 ALA A N 1
ATOM 1298 C CA . ALA A 1 169 ? -1.642 -5.957 12.978 1.00 92.31 169 ALA A CA 1
ATOM 1299 C C . ALA A 1 169 ? -1.295 -6.978 14.083 1.00 92.31 169 ALA A C 1
ATOM 1301 O O . ALA A 1 169 ? -0.478 -7.875 13.860 1.00 92.31 169 ALA A O 1
ATOM 1302 N N . ARG A 1 170 ? -1.885 -6.845 15.284 1.00 92.56 170 ARG A N 1
ATOM 1303 C CA . ARG A 1 170 ? -1.626 -7.728 16.427 1.00 92.56 170 ARG A CA 1
ATOM 1304 C C . ARG A 1 170 ? -2.379 -9.045 16.287 1.00 92.56 170 ARG A C 1
ATOM 1306 O O . ARG A 1 170 ? -1.733 -10.086 16.359 1.00 92.56 170 ARG A O 1
ATOM 1313 N N . THR A 1 171 ? -3.690 -9.009 16.066 1.00 94.75 171 THR A N 1
ATOM 1314 C CA . THR A 1 171 ? -4.529 -10.221 16.012 1.00 94.75 171 THR A CA 1
ATOM 1315 C C . THR A 1 171 ? -4.633 -10.816 14.607 1.00 94.75 171 THR A C 1
ATOM 1317 O O . THR A 1 171 ? -4.868 -12.011 14.476 1.00 94.75 171 THR A O 1
ATOM 1320 N N . GLY A 1 172 ? -4.397 -10.017 13.560 1.00 93.94 172 GLY A N 1
ATOM 1321 C CA . GLY A 1 172 ? -4.628 -10.395 12.162 1.00 93.94 172 GLY A CA 1
ATOM 1322 C C . GLY A 1 172 ? -6.054 -10.112 11.675 1.00 93.94 172 GLY A C 1
ATOM 1323 O O . GLY A 1 172 ? -6.353 -10.366 10.512 1.00 93.94 172 GLY A O 1
ATOM 1324 N N . GLU A 1 173 ? -6.920 -9.572 12.535 1.00 96.06 173 GLU A N 1
ATOM 1325 C CA . GLU A 1 173 ? -8.268 -9.136 12.166 1.00 96.06 173 GLU A CA 1
ATOM 1326 C C . GLU A 1 173 ? -8.219 -8.116 11.017 1.00 96.06 173 GLU A C 1
ATOM 1328 O O . GLU A 1 173 ? -7.364 -7.224 11.015 1.00 96.06 173 GLU A O 1
ATOM 1333 N N . GLY A 1 174 ? -9.097 -8.273 10.023 1.00 94.94 174 GLY A N 1
ATOM 1334 C CA . GLY A 1 174 ? -9.201 -7.375 8.869 1.00 94.94 174 GLY A CA 1
ATOM 1335 C C . GLY A 1 174 ? -8.080 -7.499 7.827 1.00 94.94 174 GLY A C 1
ATOM 1336 O O . GLY A 1 174 ? -8.136 -6.852 6.782 1.00 94.94 174 GLY A O 1
ATOM 1337 N N . VAL A 1 175 ? -7.030 -8.288 8.088 1.00 93.75 175 VAL A N 1
ATOM 1338 C CA . VAL A 1 175 ? -5.910 -8.477 7.147 1.00 93.75 175 VAL A CA 1
ATOM 1339 C C . VAL A 1 175 ? -6.332 -9.232 5.876 1.00 93.75 175 VAL A C 1
ATOM 1341 O O . VAL A 1 175 ? -5.884 -8.827 4.802 1.00 93.75 175 VAL A O 1
ATOM 1344 N N . PRO A 1 176 ? -7.178 -10.282 5.925 1.00 94.19 176 PRO A N 1
ATOM 1345 C CA . PRO A 1 176 ? -7.678 -10.930 4.709 1.00 94.19 176 PRO A CA 1
ATOM 1346 C C . PRO A 1 176 ? -8.445 -9.972 3.787 1.00 94.19 176 PRO A C 1
ATOM 1348 O O . PRO A 1 176 ? -8.2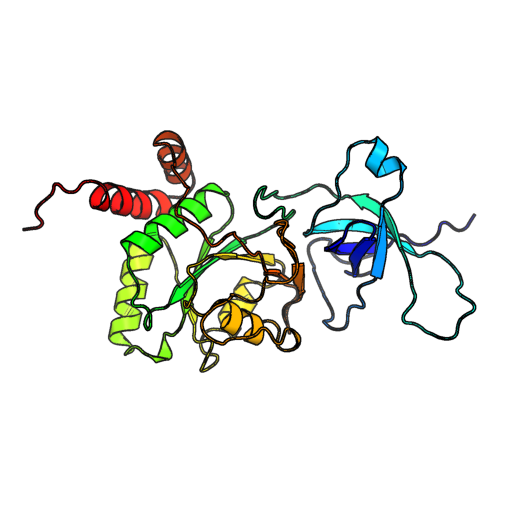09 -9.955 2.581 1.00 94.19 176 PRO A O 1
ATOM 1351 N N . GLU A 1 177 ? -9.313 -9.134 4.349 1.00 94.94 177 GLU A N 1
ATOM 1352 C CA . GLU A 1 177 ? -10.070 -8.107 3.633 1.00 94.94 177 GLU A CA 1
ATOM 1353 C C . GLU A 1 177 ? -9.128 -7.052 3.038 1.00 94.94 177 GLU A C 1
ATOM 1355 O O . GLU A 1 177 ? -9.287 -6.635 1.891 1.00 94.94 177 GLU A O 1
ATOM 1360 N N . LEU A 1 178 ? -8.087 -6.674 3.785 1.00 93.69 178 LEU A N 1
ATOM 1361 C CA . LEU A 1 178 ? -7.046 -5.772 3.304 1.00 93.69 178 LEU A CA 1
ATOM 1362 C C . LEU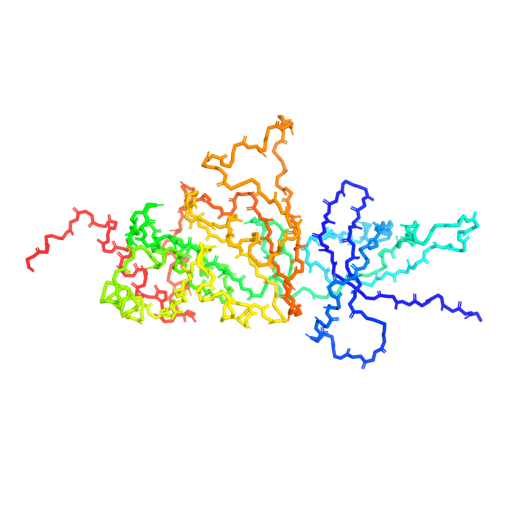 A 1 178 ? -6.294 -6.348 2.094 1.00 93.69 178 LEU A C 1
ATOM 1364 O O . LEU A 1 178 ? -6.071 -5.643 1.113 1.00 93.69 178 LEU A O 1
ATOM 1368 N N . LEU A 1 179 ? -5.931 -7.634 2.141 1.00 92.94 179 LEU A N 1
ATOM 1369 C CA . LEU A 1 179 ? -5.281 -8.332 1.028 1.00 92.94 179 LEU A CA 1
ATOM 1370 C C . LEU A 1 179 ? -6.179 -8.383 -0.215 1.00 92.94 179 LEU A C 1
ATOM 1372 O O . LEU A 1 179 ? -5.685 -8.201 -1.328 1.00 92.94 179 LEU A O 1
ATOM 1376 N N . GLN A 1 180 ? -7.490 -8.573 -0.039 1.00 93.38 180 GLN A N 1
ATOM 1377 C CA . GLN A 1 180 ? -8.453 -8.516 -1.142 1.00 93.38 180 GLN A CA 1
ATOM 1378 C C . GLN A 1 180 ? -8.473 -7.133 -1.800 1.00 93.38 180 GLN A C 1
ATOM 1380 O O . GLN A 1 180 ? -8.371 -7.048 -3.021 1.00 93.38 180 GLN A O 1
ATOM 1385 N N . VAL A 1 181 ? -8.511 -6.052 -1.011 1.00 93.38 181 VAL A N 1
ATOM 1386 C CA . VAL A 1 181 ? -8.452 -4.676 -1.541 1.00 93.38 181 VAL A CA 1
ATOM 1387 C C . VAL A 1 181 ? -7.146 -4.395 -2.289 1.00 93.38 181 VAL A C 1
ATOM 1389 O O . VAL A 1 181 ? -7.140 -3.632 -3.253 1.00 93.38 181 VAL A O 1
ATOM 1392 N N . CYS A 1 182 ? -6.037 -5.014 -1.888 1.00 92.50 182 CYS A N 1
ATOM 1393 C CA . CYS A 1 182 ? -4.750 -4.840 -2.559 1.00 92.50 182 CYS A CA 1
ATOM 1394 C C . CYS A 1 182 ? -4.504 -5.802 -3.732 1.00 92.50 182 CYS A C 1
ATOM 1396 O O . CYS A 1 182 ? -3.462 -5.701 -4.377 1.00 92.50 182 CYS A O 1
ATOM 1398 N N . THR A 1 183 ? -5.414 -6.736 -4.017 1.00 91.94 183 THR A N 1
ATOM 1399 C CA . THR A 1 183 ? -5.247 -7.703 -5.115 1.00 91.94 183 THR A CA 1
ATOM 1400 C C . THR A 1 183 ? -5.182 -6.973 -6.461 1.00 91.94 183 THR A C 1
ATOM 1402 O O . THR A 1 183 ? -5.951 -6.045 -6.698 1.00 91.94 183 THR A O 1
ATOM 1405 N N . ASP A 1 184 ? -4.234 -7.365 -7.318 1.00 89.50 184 ASP A N 1
ATOM 1406 C CA . ASP A 1 184 ? -3.920 -6.737 -8.615 1.00 89.50 184 ASP A CA 1
ATOM 1407 C C . ASP A 1 184 ? -3.570 -5.234 -8.563 1.00 89.50 184 ASP A C 1
ATOM 1409 O O . ASP A 1 184 ? -3.559 -4.570 -9.599 1.00 89.50 184 ASP A O 1
ATOM 1413 N N . GLN A 1 185 ? -3.253 -4.687 -7.383 1.00 92.06 185 GLN A N 1
ATOM 1414 C CA . GLN A 1 185 ? -2.990 -3.257 -7.197 1.00 92.06 185 GLN A CA 1
ATOM 1415 C C . GLN A 1 185 ? -1.600 -2.984 -6.628 1.00 92.06 185 GLN A C 1
ATOM 1417 O O . GLN A 1 185 ? -1.113 -3.694 -5.746 1.00 92.06 185 GLN A O 1
ATOM 1422 N N . ILE A 1 186 ? -0.983 -1.891 -7.074 1.00 93.12 186 ILE A N 1
ATOM 1423 C CA . ILE A 1 186 ? 0.169 -1.280 -6.413 1.00 93.12 186 ILE A CA 1
ATOM 1424 C C . ILE A 1 186 ? -0.345 -0.248 -5.407 1.00 93.12 186 ILE A C 1
ATOM 1426 O O . ILE A 1 186 ? -0.940 0.766 -5.774 1.00 93.12 186 ILE A O 1
ATOM 1430 N N . SER A 1 187 ? -0.089 -0.496 -4.126 1.00 93.25 187 SER A N 1
ATOM 1431 C CA . SER A 1 187 ? -0.606 0.308 -3.014 1.00 93.25 187 SER A CA 1
ATOM 1432 C C . SER A 1 187 ? 0.531 0.996 -2.264 1.00 93.25 187 SER A C 1
ATOM 1434 O O . SER A 1 187 ? 1.588 0.403 -2.064 1.00 93.25 187 SER A O 1
ATOM 1436 N N . VAL A 1 188 ? 0.339 2.229 -1.794 1.00 91.25 188 VAL A N 1
ATOM 1437 C CA . VAL A 1 188 ? 1.310 2.913 -0.917 1.00 91.25 188 VAL A CA 1
ATOM 1438 C C . VAL A 1 188 ? 0.686 3.212 0.433 1.00 91.25 188 VAL A C 1
ATOM 1440 O O . VAL A 1 188 ? -0.446 3.680 0.512 1.00 91.25 188 VAL A O 1
ATOM 1443 N N . LEU A 1 189 ? 1.437 2.979 1.506 1.00 88.69 189 LEU A N 1
ATOM 1444 C CA . LEU A 1 189 ? 0.987 3.276 2.863 1.00 88.69 189 LEU A CA 1
ATOM 1445 C C . LEU A 1 189 ? 1.344 4.710 3.264 1.00 88.69 189 LEU A C 1
ATOM 1447 O O . LEU A 1 189 ? 2.494 5.141 3.158 1.00 88.69 189 LEU A O 1
ATOM 1451 N N . MET A 1 190 ? 0.363 5.421 3.812 1.00 87.62 190 MET A N 1
ATOM 1452 C CA . MET A 1 190 ? 0.484 6.772 4.351 1.00 87.62 190 MET A CA 1
ATOM 1453 C C . MET A 1 190 ? -0.037 6.805 5.793 1.00 87.62 190 MET A C 1
ATOM 1455 O O . MET A 1 190 ? -1.070 6.223 6.094 1.00 87.62 190 MET A O 1
ATOM 1459 N N . GLY A 1 191 ? 0.645 7.492 6.710 1.00 85.31 191 GLY A N 1
ATOM 1460 C CA . GLY A 1 191 ? 0.128 7.730 8.066 1.00 85.31 191 GLY A CA 1
ATOM 1461 C C . GLY A 1 191 ? 1.206 8.138 9.063 1.00 85.31 191 GLY A C 1
ATOM 1462 O O . GLY A 1 191 ? 2.401 8.031 8.785 1.00 85.31 191 GLY A O 1
ATOM 1463 N N . LEU A 1 192 ? 0.822 8.556 10.268 1.00 82.62 192 LEU A N 1
ATOM 1464 C CA . LEU A 1 192 ? 1.779 8.985 11.298 1.00 82.62 192 LEU A CA 1
ATOM 1465 C C . LEU A 1 192 ? 2.706 7.854 11.769 1.00 82.62 192 LEU A C 1
ATOM 1467 O O . LEU A 1 192 ? 2.429 6.665 11.601 1.00 82.62 192 LEU A O 1
ATOM 1471 N N . SER A 1 193 ? 3.844 8.213 12.364 1.00 80.31 193 SER A N 1
ATOM 1472 C CA . SER A 1 193 ? 4.661 7.227 13.082 1.00 80.31 193 SER A CA 1
ATOM 1473 C C . SER A 1 193 ? 3.883 6.670 14.283 1.00 80.31 193 SER A C 1
ATOM 1475 O O . SER A 1 193 ? 3.073 7.378 14.875 1.00 80.31 193 SER A O 1
ATOM 1477 N N . GLY A 1 194 ? 4.088 5.395 14.620 1.00 79.00 194 GLY A N 1
ATOM 1478 C CA . GLY A 1 194 ? 3.422 4.738 15.757 1.00 79.00 194 GLY A CA 1
ATOM 1479 C C . GLY A 1 194 ? 2.032 4.145 15.481 1.00 79.00 194 GLY A C 1
ATOM 1480 O O . GLY A 1 194 ? 1.591 3.284 16.236 1.00 79.00 194 GLY A O 1
ATOM 1481 N N . VAL A 1 195 ? 1.379 4.483 14.360 1.00 86.19 195 VAL A N 1
ATOM 1482 C CA . VAL A 1 195 ? 0.051 3.924 13.997 1.00 86.19 195 VAL A CA 1
ATOM 1483 C C . VAL A 1 195 ? 0.083 2.444 13.577 1.00 86.19 195 VAL A C 1
ATOM 1485 O O . VAL A 1 195 ? -0.954 1.825 13.369 1.00 86.19 195 VAL A O 1
ATOM 1488 N N . GLY A 1 196 ? 1.279 1.856 13.445 1.00 85.25 196 GLY A N 1
ATOM 1489 C CA . GLY A 1 196 ? 1.471 0.431 13.153 1.00 85.25 196 GLY A CA 1
ATOM 1490 C C . GLY A 1 196 ? 1.617 0.053 11.674 1.00 85.25 196 GLY A C 1
ATOM 1491 O O . GLY A 1 196 ? 1.438 -1.112 11.344 1.00 85.25 196 GLY A O 1
ATOM 1492 N N . LYS A 1 197 ? 1.994 0.990 10.787 1.00 88.00 197 LYS A N 1
ATOM 1493 C CA . LYS A 1 197 ? 2.256 0.706 9.357 1.00 88.00 197 LYS A CA 1
ATOM 1494 C C . LYS A 1 197 ? 3.297 -0.394 9.134 1.00 88.00 197 LYS A C 1
ATOM 1496 O O . LYS A 1 197 ? 3.039 -1.309 8.372 1.00 88.00 197 LYS A O 1
ATOM 1501 N N . SER A 1 198 ? 4.442 -0.334 9.820 1.00 84.25 198 SER A N 1
ATOM 1502 C CA . SER A 1 198 ? 5.492 -1.361 9.703 1.00 84.25 198 SER A CA 1
ATOM 1503 C C . SER A 1 198 ? 5.023 -2.724 10.220 1.00 84.25 198 SER A C 1
ATOM 1505 O O . SER A 1 198 ? 5.352 -3.749 9.638 1.00 84.25 198 SER A O 1
ATOM 1507 N N . SER A 1 199 ? 4.200 -2.742 11.273 1.00 88.12 199 SER A N 1
ATOM 1508 C CA . SER A 1 199 ? 3.597 -3.978 11.780 1.00 88.12 199 SER A CA 1
ATOM 1509 C C . SER A 1 199 ? 2.586 -4.568 10.793 1.00 88.12 199 SER A C 1
ATOM 1511 O O . SER A 1 199 ? 2.567 -5.780 10.614 1.00 88.12 199 SER A O 1
ATOM 1513 N N . LEU A 1 200 ? 1.776 -3.731 10.131 1.00 88.81 200 LEU A N 1
ATOM 1514 C CA . LEU A 1 200 ? 0.896 -4.172 9.043 1.00 88.81 200 LEU A CA 1
ATOM 1515 C C . LEU A 1 200 ? 1.705 -4.665 7.838 1.00 88.81 200 LEU A C 1
ATOM 1517 O O . LEU A 1 200 ? 1.397 -5.724 7.309 1.00 88.81 200 LEU A O 1
ATOM 1521 N N . LEU A 1 201 ? 2.777 -3.967 7.452 1.00 88.12 201 LEU A N 1
ATOM 1522 C CA . LEU A 1 201 ? 3.677 -4.404 6.381 1.00 88.12 201 LEU A CA 1
ATOM 1523 C C . LEU A 1 201 ? 4.272 -5.785 6.654 1.00 88.12 201 LEU A C 1
ATOM 1525 O O . LEU A 1 201 ? 4.222 -6.632 5.776 1.00 88.12 201 LEU A O 1
ATOM 1529 N N . ASN A 1 202 ? 4.749 -6.050 7.871 1.00 87.06 202 ASN A N 1
ATOM 1530 C CA . ASN A 1 202 ? 5.249 -7.378 8.242 1.00 87.06 202 ASN A CA 1
ATOM 1531 C C . ASN A 1 202 ? 4.162 -8.464 8.220 1.00 87.06 202 ASN A C 1
ATOM 1533 O O . ASN A 1 202 ? 4.478 -9.637 8.084 1.00 87.06 202 ASN A O 1
ATOM 1537 N N . ARG A 1 203 ? 2.881 -8.109 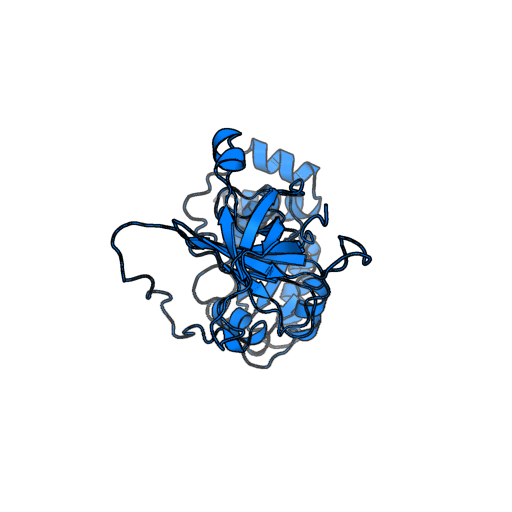8.387 1.00 88.88 203 ARG A N 1
ATOM 1538 C CA . ARG A 1 203 ? 1.770 -9.066 8.248 1.00 88.88 203 ARG A CA 1
ATOM 1539 C C . ARG A 1 203 ? 1.453 -9.356 6.785 1.00 88.88 203 ARG A C 1
ATOM 1541 O O . ARG A 1 203 ? 1.183 -10.499 6.443 1.00 88.88 203 ARG A O 1
ATOM 1548 N N . LEU A 1 204 ? 1.487 -8.320 5.955 1.00 87.12 204 LEU A N 1
ATOM 1549 C CA . LEU A 1 204 ? 1.235 -8.386 4.518 1.00 87.12 204 LEU A CA 1
ATOM 1550 C C . LEU A 1 204 ? 2.394 -9.040 3.746 1.00 87.12 204 LEU A C 1
ATOM 1552 O O . LEU A 1 204 ? 2.182 -9.693 2.725 1.00 87.12 204 LEU A O 1
ATOM 1556 N N . VAL A 1 205 ? 3.613 -8.872 4.260 1.00 85.56 205 VAL A N 1
ATOM 1557 C CA . VAL A 1 205 ? 4.866 -9.399 3.719 1.00 85.56 205 VAL A CA 1
ATOM 1558 C C . VAL A 1 205 ? 5.686 -10.002 4.874 1.00 85.56 205 VAL A C 1
ATOM 1560 O O . VAL A 1 205 ? 6.577 -9.346 5.415 1.00 85.56 205 VAL A O 1
ATOM 1563 N N . PRO A 1 206 ? 5.388 -11.244 5.295 1.00 76.12 206 PRO A N 1
ATOM 1564 C CA . PRO A 1 206 ? 6.074 -11.931 6.395 1.00 76.12 206 PRO A CA 1
ATOM 1565 C C . PRO A 1 206 ? 7.605 -11.944 6.319 1.00 76.12 206 PRO A C 1
ATOM 1567 O O . PRO A 1 206 ? 8.267 -11.815 7.347 1.00 76.12 206 PRO A O 1
ATOM 1570 N N . ASP A 1 207 ? 8.180 -12.020 5.119 1.00 72.81 207 ASP A N 1
ATOM 1571 C CA . ASP A 1 207 ? 9.636 -12.099 4.934 1.00 72.81 207 ASP A CA 1
ATOM 1572 C C . ASP A 1 207 ? 10.360 -10.750 5.128 1.00 72.81 207 ASP A C 1
ATOM 1574 O O . ASP A 1 207 ? 11.587 -10.705 5.234 1.00 72.81 207 ASP A O 1
ATOM 1578 N N . LEU A 1 208 ? 9.609 -9.645 5.217 1.00 70.44 208 LEU A N 1
ATOM 1579 C CA . LEU A 1 208 ? 10.128 -8.276 5.275 1.00 70.44 208 LEU A CA 1
ATOM 1580 C C . LEU A 1 208 ? 10.890 -7.968 6.575 1.00 70.44 208 LEU A C 1
ATOM 1582 O O . LEU A 1 208 ? 11.805 -7.147 6.571 1.00 70.44 208 LEU A O 1
ATOM 1586 N N . ASN A 1 209 ? 10.515 -8.623 7.682 1.00 65.69 209 ASN A N 1
ATOM 1587 C CA . ASN A 1 209 ? 11.164 -8.530 8.998 1.00 65.69 209 ASN A CA 1
ATOM 1588 C C . ASN A 1 209 ? 11.535 -7.094 9.440 1.00 65.69 209 ASN A C 1
ATOM 1590 O O . ASN A 1 209 ? 12.590 -6.868 10.043 1.00 65.69 209 ASN A O 1
ATOM 1594 N N . LEU A 1 210 ? 10.677 -6.100 9.168 1.00 65.94 210 LEU A N 1
ATOM 1595 C CA . LEU A 1 210 ? 10.949 -4.717 9.561 1.00 65.94 210 LEU A CA 1
ATOM 1596 C C . LEU A 1 210 ? 10.991 -4.583 11.088 1.00 65.94 210 LEU A C 1
ATOM 1598 O O . LEU A 1 210 ? 10.127 -5.140 11.774 1.00 65.94 210 LEU A O 1
ATOM 1602 N N . PRO A 1 211 ? 11.918 -3.784 11.646 1.00 60.06 211 PRO A N 1
ATOM 1603 C CA . PRO A 1 211 ? 11.919 -3.488 13.071 1.00 60.06 211 PRO A CA 1
ATOM 1604 C C . PRO A 1 211 ? 10.632 -2.744 13.461 1.00 60.06 211 PRO A C 1
ATOM 1606 O O . PRO A 1 211 ? 10.342 -1.662 12.953 1.00 60.06 211 PRO A O 1
ATOM 1609 N N . THR A 1 212 ? 9.862 -3.324 14.383 1.00 60.72 212 THR A N 1
ATOM 1610 C CA . THR A 1 212 ? 8.566 -2.797 14.853 1.00 60.72 212 THR A CA 1
ATOM 1611 C C . THR A 1 212 ? 8.662 -1.953 16.128 1.00 60.72 212 THR A C 1
ATOM 1613 O O . THR A 1 212 ? 7.653 -1.398 16.563 1.00 60.72 212 THR A O 1
ATOM 1616 N N . GLN A 1 213 ? 9.847 -1.835 16.743 1.00 44.00 213 GLN A N 1
ATOM 1617 C CA . GLN A 1 213 ? 10.019 -1.039 17.962 1.00 44.00 213 GLN A CA 1
ATOM 1618 C C . GLN A 1 213 ? 9.804 0.456 17.692 1.00 44.00 213 GLN A C 1
ATOM 1620 O O . GLN A 1 213 ? 10.202 0.989 16.653 1.00 44.00 213 GLN A O 1
ATOM 1625 N N . ALA A 1 214 ? 9.139 1.116 18.646 1.00 40.53 214 ALA A N 1
ATOM 1626 C CA . ALA A 1 214 ? 8.859 2.543 18.621 1.00 40.53 214 ALA A CA 1
ATOM 1627 C C . ALA A 1 214 ? 10.151 3.318 18.336 1.00 40.53 214 ALA A C 1
ATOM 1629 O O . ALA A 1 214 ? 11.170 3.081 18.977 1.00 40.53 214 ALA A O 1
ATOM 1630 N N . VAL A 1 215 ? 10.069 4.250 17.385 1.00 38.66 215 VAL A N 1
ATOM 1631 C CA . VAL A 1 215 ? 11.178 4.938 16.705 1.00 38.66 215 VAL A CA 1
ATOM 1632 C C . VAL A 1 215 ? 11.659 4.176 15.461 1.00 38.66 215 VAL A C 1
ATOM 1634 O O . VAL A 1 215 ? 12.652 3.453 15.463 1.00 38.66 215 VAL A O 1
ATOM 1637 N N . SER A 1 216 ? 11.007 4.470 14.330 1.00 37.66 216 SER A N 1
ATOM 1638 C CA . SER A 1 216 ? 11.524 4.279 12.965 1.00 37.66 216 SER A CA 1
ATOM 1639 C C . SER A 1 216 ? 12.738 5.196 12.702 1.00 37.66 216 SER A C 1
ATOM 1641 O O . SER A 1 216 ? 12.727 6.038 11.805 1.00 37.66 216 SER A O 1
ATOM 1643 N N . GLY A 1 217 ? 13.755 5.104 13.561 1.00 34.75 217 GLY A N 1
ATOM 1644 C CA . GLY A 1 217 ? 14.972 5.918 13.579 1.00 34.75 217 GLY A CA 1
ATOM 1645 C C . GLY A 1 217 ? 16.206 5.180 13.074 1.00 34.75 217 GLY A C 1
ATOM 1646 O O . GLY A 1 217 ? 17.308 5.709 13.172 1.00 34.75 217 GLY A O 1
ATOM 1647 N N . ARG A 1 218 ? 16.054 3.988 12.486 1.00 33.75 218 ARG A N 1
ATOM 1648 C CA . ARG A 1 218 ? 17.110 3.353 11.687 1.00 33.75 218 ARG A CA 1
ATOM 1649 C C . ARG A 1 218 ? 16.871 3.559 10.194 1.00 33.75 218 ARG A C 1
ATOM 1651 O O . ARG A 1 218 ? 16.693 2.627 9.429 1.00 33.75 218 ARG A O 1
ATOM 1658 N N . LEU A 1 219 ? 16.961 4.828 9.807 1.00 33.09 219 LEU A N 1
ATOM 1659 C CA . LEU A 1 219 ? 17.609 5.236 8.561 1.00 33.09 219 LEU A CA 1
ATOM 1660 C C . LEU A 1 219 ? 18.840 6.085 8.937 1.00 33.09 219 LEU A C 1
ATOM 1662 O O . LEU A 1 219 ? 18.980 7.240 8.553 1.00 33.09 219 LEU A O 1
ATOM 1666 N N . GLN A 1 220 ? 19.702 5.542 9.800 1.00 30.45 220 GLN A N 1
ATOM 1667 C CA . GLN A 1 220 ? 21.012 6.119 10.105 1.00 30.45 220 GLN A CA 1
ATOM 1668 C C . GLN A 1 220 ? 22.108 5.142 9.690 1.00 30.45 220 GLN A C 1
ATOM 1670 O O . GLN A 1 220 ? 22.777 4.534 10.517 1.00 30.45 220 GLN A O 1
ATOM 1675 N N . GLN A 1 221 ? 22.305 5.041 8.382 1.00 28.48 221 GLN A N 1
ATOM 1676 C CA . GLN A 1 221 ? 23.644 5.076 7.810 1.00 28.48 221 GLN A CA 1
ATOM 1677 C C . GLN A 1 221 ? 23.559 5.900 6.526 1.00 28.48 221 GLN A C 1
ATOM 1679 O O . GLN A 1 221 ? 22.837 5.550 5.600 1.00 28.48 221 GLN A O 1
ATOM 1684 N N . GLY A 1 222 ? 24.255 7.037 6.529 1.00 24.77 222 GLY A N 1
ATOM 1685 C CA . GLY A 1 222 ? 24.307 7.978 5.414 1.00 24.77 222 GLY A CA 1
ATOM 1686 C C . GLY A 1 222 ? 23.615 9.304 5.710 1.00 24.77 222 GLY A C 1
ATOM 1687 O O . GLY A 1 222 ? 22.455 9.516 5.371 1.00 24.77 222 GLY A O 1
ATOM 1688 N N . ARG A 1 223 ? 24.370 10.252 6.284 1.00 33.12 223 ARG A N 1
ATOM 1689 C CA . ARG A 1 223 ? 24.185 11.674 5.958 1.00 33.12 223 ARG A CA 1
ATOM 1690 C C . ARG A 1 223 ? 24.104 11.762 4.426 1.00 33.12 223 ARG A C 1
ATOM 1692 O O . ARG A 1 223 ? 24.980 11.206 3.778 1.00 33.12 223 ARG A O 1
ATOM 1699 N N . HIS A 1 224 ? 23.074 12.437 3.911 1.00 32.50 224 HIS A N 1
ATOM 1700 C CA . HIS A 1 224 ? 22.568 12.467 2.523 1.00 32.50 224 HIS A CA 1
ATOM 1701 C C . HIS A 1 224 ? 21.307 11.606 2.292 1.00 32.50 224 HIS A C 1
ATOM 1703 O O . HIS A 1 224 ? 21.325 10.411 2.038 1.00 32.50 224 HIS A O 1
ATOM 1709 N N . THR A 1 225 ? 20.182 12.311 2.390 1.00 31.58 225 THR A N 1
ATOM 1710 C CA . THR A 1 225 ? 18.783 11.956 2.145 1.00 31.58 225 THR A CA 1
ATOM 1711 C C . THR A 1 225 ? 18.501 11.437 0.725 1.00 31.58 225 THR A C 1
ATOM 1713 O O . THR A 1 225 ? 18.343 12.232 -0.198 1.00 31.58 225 THR A O 1
ATOM 1716 N N . THR A 1 226 ? 18.273 10.133 0.574 1.00 35.47 226 THR A N 1
ATOM 1717 C CA . THR A 1 226 ? 17.476 9.530 -0.520 1.00 35.47 226 THR A CA 1
ATOM 1718 C C . THR A 1 226 ? 16.728 8.337 0.085 1.00 35.47 226 THR A C 1
ATOM 1720 O O . THR A 1 226 ? 17.342 7.346 0.439 1.00 35.47 226 THR A O 1
ATOM 1723 N N . ARG A 1 227 ? 15.457 8.463 0.500 1.00 52.88 227 ARG A N 1
ATOM 1724 C CA . ARG A 1 227 ? 14.242 8.253 -0.321 1.00 52.88 227 ARG A CA 1
ATOM 1725 C C . ARG A 1 227 ? 14.271 6.978 -1.183 1.00 52.88 227 ARG A C 1
ATOM 1727 O O . ARG A 1 227 ? 13.879 7.026 -2.344 1.00 52.88 227 ARG A O 1
ATOM 1734 N N . HIS A 1 228 ? 14.754 5.861 -0.648 1.00 65.56 228 HIS A N 1
ATOM 1735 C CA . HIS A 1 228 ? 14.599 4.569 -1.315 1.00 65.56 228 HIS A CA 1
ATOM 1736 C C . HIS A 1 228 ? 13.148 4.103 -1.175 1.00 65.56 228 HIS A C 1
ATOM 1738 O O . HIS A 1 228 ? 12.663 3.940 -0.060 1.00 65.56 228 HIS A O 1
ATOM 1744 N N . VAL A 1 229 ? 12.460 3.977 -2.310 1.00 79.12 229 VAL A N 1
ATOM 1745 C CA . VAL A 1 229 ? 11.172 3.287 -2.408 1.00 79.12 229 VAL A CA 1
ATOM 1746 C C . VAL A 1 229 ? 11.464 1.859 -2.823 1.00 79.12 229 VAL A C 1
ATOM 1748 O O . VAL A 1 229 ? 12.278 1.643 -3.725 1.00 79.12 229 VAL A O 1
ATOM 1751 N N . GLU A 1 230 ? 10.777 0.913 -2.206 1.00 86.38 230 GLU A N 1
ATOM 1752 C CA . GLU A 1 230 ? 10.785 -0.479 -2.630 1.00 86.38 230 GLU A CA 1
ATOM 1753 C C . GLU A 1 230 ? 9.352 -1.011 -2.696 1.00 86.38 230 GLU A C 1
ATOM 1755 O O . GLU A 1 230 ? 8.521 -0.666 -1.853 1.00 86.38 230 GLU A O 1
ATOM 1760 N N . LEU A 1 231 ? 9.063 -1.809 -3.726 1.00 88.44 231 LEU A N 1
ATOM 1761 C CA . LEU A 1 231 ? 7.819 -2.560 -3.854 1.00 88.44 231 LEU A CA 1
ATOM 1762 C C . LEU A 1 231 ? 8.024 -3.985 -3.375 1.00 88.44 231 LEU A C 1
ATOM 1764 O O . LEU A 1 231 ? 8.907 -4.697 -3.859 1.00 88.44 231 LEU A O 1
ATOM 1768 N N . PHE A 1 232 ? 7.132 -4.405 -2.494 1.00 87.62 232 PHE A N 1
ATOM 1769 C CA . PHE A 1 232 ? 7.091 -5.750 -1.961 1.00 87.62 232 PHE A CA 1
ATOM 1770 C C . PHE A 1 232 ? 5.848 -6.471 -2.481 1.00 87.62 232 PHE A C 1
ATOM 1772 O O . PHE A 1 232 ? 4.757 -5.893 -2.429 1.00 87.62 232 PHE A O 1
ATOM 1779 N N . PRO A 1 233 ? 5.987 -7.703 -2.997 1.00 86.44 233 PRO A N 1
ATOM 1780 C CA . PRO A 1 233 ? 4.839 -8.508 -3.383 1.00 86.44 233 PRO A CA 1
ATOM 1781 C C . PRO A 1 233 ? 4.073 -8.930 -2.128 1.00 86.44 233 PRO A C 1
ATOM 1783 O O . PRO A 1 233 ? 4.674 -9.308 -1.119 1.00 86.44 233 PRO A O 1
ATOM 1786 N N . LEU A 1 234 ? 2.749 -8.860 -2.190 1.00 87.56 234 LEU A N 1
ATOM 1787 C CA . LEU A 1 234 ? 1.879 -9.305 -1.108 1.00 87.56 234 LEU A CA 1
ATOM 1788 C C . LEU A 1 234 ? 1.757 -10.830 -1.127 1.00 87.56 234 LEU A C 1
ATOM 1790 O O . LEU A 1 234 ? 1.599 -11.441 -2.183 1.00 87.56 234 LEU A O 1
ATOM 1794 N N . GLN A 1 235 ? 1.826 -11.470 0.042 1.00 79.69 235 GLN A N 1
ATOM 1795 C CA . GLN A 1 235 ? 1.667 -12.922 0.096 1.00 79.69 235 GLN A CA 1
ATOM 1796 C C . GLN A 1 235 ? 0.219 -13.332 -0.194 1.00 79.69 235 GLN A C 1
ATOM 1798 O O . GLN A 1 235 ? -0.729 -12.784 0.365 1.00 79.69 235 GLN A O 1
ATOM 1803 N N . GLY A 1 236 ? 0.057 -14.341 -1.054 1.00 79.69 236 GLY A N 1
ATOM 1804 C CA . GLY A 1 236 ? -1.250 -14.908 -1.389 1.00 79.69 236 GLY A CA 1
ATOM 1805 C C . GLY A 1 236 ? -2.089 -14.069 -2.356 1.00 79.69 236 GLY A C 1
ATOM 1806 O O . GLY A 1 236 ? -3.219 -14.459 -2.637 1.00 79.69 236 GLY A O 1
ATOM 1807 N N . THR A 1 237 ? -1.560 -12.960 -2.886 1.00 84.75 237 THR A N 1
ATOM 1808 C CA . THR A 1 237 ? -2.231 -12.146 -3.908 1.00 84.75 237 THR A CA 1
ATOM 1809 C C . THR A 1 237 ? -1.255 -11.688 -4.990 1.00 84.75 237 THR A C 1
ATOM 1811 O O . THR A 1 237 ? -0.042 -11.845 -4.893 1.00 84.75 237 THR A O 1
ATOM 1814 N N . SER A 1 238 ? -1.813 -11.120 -6.050 1.00 84.69 238 SER A N 1
ATOM 1815 C CA . SER A 1 238 ? -1.114 -10.484 -7.164 1.00 84.69 238 SER A CA 1
ATOM 1816 C C . SER A 1 238 ? -0.654 -9.043 -6.886 1.00 84.69 238 SER A C 1
ATOM 1818 O O . SER A 1 238 ? -0.046 -8.395 -7.741 1.00 84.69 238 SER A O 1
ATOM 1820 N N . GLY A 1 239 ? -0.989 -8.519 -5.706 1.00 88.25 239 GLY A N 1
ATOM 1821 C CA . GLY A 1 239 ? -0.785 -7.127 -5.332 1.00 88.25 239 GLY A CA 1
ATOM 1822 C C . GLY A 1 239 ? 0.629 -6.793 -4.869 1.00 88.25 239 GLY A C 1
ATOM 1823 O O . GLY A 1 239 ? 1.427 -7.662 -4.510 1.00 88.25 239 GLY A O 1
ATOM 1824 N N . TRP A 1 240 ? 0.915 -5.495 -4.816 1.00 90.38 240 TRP A N 1
ATOM 1825 C CA . TRP A 1 240 ? 2.191 -4.947 -4.364 1.00 90.38 240 TRP A CA 1
ATOM 1826 C C . TRP A 1 240 ? 1.966 -3.837 -3.347 1.00 90.38 240 TRP A C 1
ATOM 1828 O O . TRP A 1 240 ? 1.026 -3.048 -3.460 1.00 90.38 240 TRP A O 1
ATOM 1838 N N . VAL A 1 241 ? 2.879 -3.718 -2.387 1.00 90.56 241 VAL A N 1
ATOM 1839 C CA . VAL A 1 241 ? 2.896 -2.608 -1.437 1.00 90.56 241 VAL A CA 1
ATOM 1840 C C . VAL A 1 241 ? 4.227 -1.870 -1.480 1.00 90.56 241 VAL A C 1
ATOM 1842 O O . VAL A 1 241 ? 5.298 -2.472 -1.438 1.00 90.56 241 VAL A O 1
ATOM 1845 N N . ALA A 1 242 ? 4.156 -0.547 -1.577 1.00 88.19 242 ALA A N 1
ATOM 1846 C CA . ALA A 1 242 ? 5.305 0.336 -1.537 1.00 88.19 242 ALA A CA 1
ATOM 1847 C C . ALA A 1 242 ? 5.642 0.730 -0.099 1.00 88.19 242 ALA A C 1
ATOM 1849 O O . ALA A 1 242 ? 4.812 1.330 0.595 1.00 88.19 242 ALA A O 1
ATOM 1850 N N . ASP A 1 243 ? 6.890 0.498 0.309 1.00 80.25 243 ASP A N 1
ATOM 1851 C CA . ASP A 1 243 ? 7.465 1.215 1.444 1.00 80.25 243 ASP A CA 1
ATOM 1852 C C . ASP A 1 243 ? 8.087 2.524 0.955 1.00 80.25 243 ASP A C 1
ATOM 1854 O O . ASP A 1 243 ? 8.886 2.558 0.016 1.00 80.25 243 ASP A O 1
ATOM 1858 N N . SER A 1 244 ? 7.690 3.629 1.581 1.00 69.38 244 SER A N 1
ATOM 1859 C CA . SER A 1 244 ? 8.148 4.961 1.203 1.00 69.38 244 SER A CA 1
ATOM 1860 C C . SER A 1 244 ? 8.466 5.828 2.425 1.00 69.38 244 SER A C 1
ATOM 1862 O O . SER A 1 244 ? 7.615 6.546 2.971 1.00 69.38 244 SER A O 1
ATOM 1864 N N . PRO A 1 245 ? 9.739 5.840 2.857 1.00 57.62 245 PRO A N 1
ATOM 1865 C CA . PRO A 1 245 ? 10.201 6.743 3.897 1.00 57.62 245 PRO A CA 1
ATOM 1866 C C . PRO A 1 245 ? 9.979 8.205 3.469 1.00 57.62 245 PRO A C 1
ATOM 1868 O O . PRO A 1 245 ? 10.633 8.714 2.558 1.00 57.62 245 PRO A O 1
ATOM 1871 N N . GLY A 1 246 ? 9.044 8.900 4.125 1.00 54.16 246 GLY A N 1
ATOM 1872 C CA . GLY A 1 246 ? 8.789 10.334 3.918 1.00 54.16 246 GLY A CA 1
ATOM 1873 C C . GLY A 1 246 ? 7.409 10.708 3.370 1.00 54.16 246 GLY A C 1
ATOM 1874 O O . GLY A 1 246 ? 7.054 11.879 3.457 1.00 54.16 246 GLY A O 1
ATOM 1875 N N . PHE A 1 247 ? 6.588 9.752 2.918 1.00 63.03 247 PHE A N 1
ATOM 1876 C CA . PHE A 1 247 ? 5.178 10.025 2.571 1.00 63.03 247 PHE A CA 1
ATOM 1877 C C . PHE A 1 247 ? 4.301 10.342 3.802 1.00 63.03 247 PHE A C 1
ATOM 1879 O O . PHE A 1 247 ? 3.144 10.730 3.692 1.00 63.03 247 PHE A O 1
ATOM 1886 N N . ASN A 1 248 ? 4.893 10.232 4.994 1.00 58.59 248 ASN A N 1
ATOM 1887 C CA . ASN A 1 248 ? 4.250 10.314 6.303 1.00 58.59 248 ASN A CA 1
ATOM 1888 C C . ASN A 1 248 ? 4.348 11.697 6.981 1.00 58.59 248 ASN A C 1
ATOM 1890 O O . ASN A 1 248 ? 3.965 11.827 8.143 1.00 58.59 248 ASN A O 1
ATOM 1894 N N . GLN A 1 249 ? 4.899 12.716 6.309 1.00 60.72 249 GLN A N 1
ATOM 1895 C CA . GLN A 1 249 ? 5.066 14.065 6.869 1.00 60.72 249 GLN A CA 1
ATOM 1896 C C . GLN A 1 249 ? 4.040 15.041 6.277 1.00 60.72 249 GLN A C 1
ATOM 1898 O O . GLN A 1 249 ? 4.225 15.552 5.175 1.00 60.72 249 GLN A O 1
ATOM 1903 N N 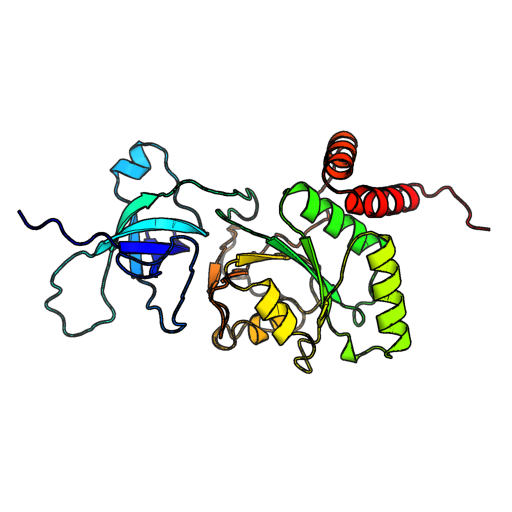. VAL A 1 250 ? 2.983 15.336 7.039 1.00 55.31 250 VAL A N 1
ATOM 1904 C CA . VAL A 1 250 ? 1.936 16.313 6.664 1.00 55.31 250 VAL A CA 1
ATOM 1905 C C . VAL A 1 250 ? 2.357 17.759 6.941 1.00 55.31 250 VAL A C 1
ATOM 1907 O O . VAL A 1 250 ? 1.821 18.681 6.332 1.00 55.31 250 VAL A O 1
ATOM 1910 N N . GLU A 1 251 ? 3.349 17.980 7.815 1.00 50.66 251 GLU A N 1
ATOM 1911 C CA . GLU A 1 251 ? 3.723 19.300 8.366 1.00 50.66 251 GLU A CA 1
ATOM 1912 C C . GLU A 1 251 ? 4.103 20.369 7.325 1.00 50.66 251 GLU A C 1
ATOM 1914 O O . GLU A 1 251 ? 4.227 21.541 7.668 1.00 50.66 251 GLU A O 1
ATOM 1919 N N . ARG A 1 252 ? 4.271 20.005 6.048 1.00 44.25 252 ARG A N 1
ATOM 1920 C CA . ARG A 1 252 ? 4.627 20.939 4.969 1.00 44.25 252 ARG A CA 1
ATOM 1921 C C . ARG A 1 252 ? 3.574 21.097 3.873 1.00 44.25 252 ARG A C 1
ATOM 1923 O O . ARG A 1 252 ? 3.812 21.860 2.941 1.00 44.25 252 ARG A O 1
ATOM 1930 N N . TYR A 1 253 ? 2.424 20.426 3.960 1.00 46.38 253 TYR A N 1
ATOM 1931 C CA . TYR A 1 253 ? 1.366 20.591 2.962 1.00 46.38 253 TYR A CA 1
ATOM 1932 C C . TYR A 1 253 ? 0.508 21.819 3.280 1.00 46.38 253 TYR A C 1
ATOM 1934 O O . TYR A 1 253 ? -0.522 21.748 3.955 1.00 46.38 253 TYR A O 1
ATOM 1942 N N . HIS A 1 254 ? 0.945 22.970 2.770 1.00 46.66 254 HIS A N 1
ATOM 1943 C CA . HIS A 1 254 ? 0.062 24.098 2.504 1.00 46.66 254 HIS A CA 1
ATOM 1944 C C . HIS A 1 254 ? -0.727 23.756 1.236 1.00 46.66 254 HIS A C 1
ATOM 1946 O O . HIS A 1 254 ? -0.201 23.885 0.138 1.00 46.66 254 HIS A O 1
ATOM 1952 N N . CYS A 1 255 ? -1.940 23.225 1.397 1.00 49.72 255 CYS A N 1
ATOM 1953 C CA . CYS A 1 255 ? -2.865 23.011 0.287 1.00 49.72 255 CYS A CA 1
ATOM 1954 C C . CYS A 1 255 ? -3.565 24.353 0.010 1.00 49.72 255 CYS A C 1
ATOM 1956 O O . CYS A 1 255 ? -4.307 24.812 0.887 1.00 49.72 255 CYS A O 1
ATOM 1958 N N . PRO A 1 256 ? -3.303 25.025 -1.126 1.00 49.34 256 PRO A N 1
ATOM 1959 C CA . PRO A 1 256 ? -4.020 26.237 -1.502 1.00 49.34 256 PRO A CA 1
ATOM 1960 C C . PRO A 1 256 ? -5.520 25.939 -1.610 1.00 49.34 256 PRO A C 1
ATOM 1962 O O . PRO A 1 256 ? -5.921 24.846 -2.005 1.00 49.34 256 PRO A O 1
ATOM 1965 N N . SER A 1 257 ? -6.372 26.917 -1.303 1.00 54.41 257 SER A N 1
ATOM 1966 C CA . SER A 1 257 ? -7.836 26.756 -1.336 1.00 54.41 257 SER A CA 1
ATOM 1967 C C . SER A 1 257 ? -8.381 26.251 -2.681 1.00 54.41 257 SER A C 1
ATOM 1969 O O . SER A 1 257 ? -9.427 25.610 -2.711 1.00 54.41 257 SER A O 1
ATOM 1971 N N . GLN A 1 258 ? -7.665 26.490 -3.782 1.00 52.69 258 GLN A N 1
ATOM 1972 C CA . GLN A 1 258 ? -8.029 26.039 -5.128 1.00 52.69 258 GLN A CA 1
ATOM 1973 C C . GLN A 1 258 ? -7.929 24.513 -5.300 1.00 52.69 258 GLN A C 1
ATOM 1975 O O . GLN A 1 258 ? -8.833 23.915 -5.880 1.00 52.69 258 GLN A O 1
ATOM 1980 N N . ASP A 1 259 ? -6.908 23.870 -4.724 1.00 53.94 259 ASP A N 1
ATOM 1981 C CA . ASP A 1 259 ? -6.729 22.412 -4.802 1.00 53.94 259 ASP A CA 1
ATOM 1982 C C . ASP A 1 259 ? -7.804 21.681 -3.980 1.00 53.94 259 ASP A C 1
ATOM 1984 O O . ASP A 1 259 ? -8.301 20.631 -4.386 1.00 53.94 259 ASP A O 1
ATOM 1988 N N . LEU A 1 260 ? -8.241 22.277 -2.861 1.00 55.69 260 LEU A N 1
ATOM 1989 C CA . LEU A 1 260 ? -9.356 21.774 -2.049 1.00 55.69 260 LEU A CA 1
ATOM 1990 C C . LEU A 1 260 ? -10.687 21.794 -2.816 1.00 55.69 260 LEU A C 1
ATOM 1992 O O . LEU A 1 260 ? -11.463 20.844 -2.724 1.00 55.69 260 LEU A O 1
ATOM 1996 N N . ILE A 1 261 ? -10.938 22.860 -3.584 1.00 54.41 261 ILE A N 1
ATOM 1997 C CA . ILE A 1 261 ? -12.134 22.997 -4.430 1.00 54.41 261 ILE A CA 1
ATOM 1998 C C . ILE A 1 261 ? -12.089 21.996 -5.591 1.00 54.41 261 ILE A C 1
ATOM 2000 O O . ILE A 1 261 ? -13.107 21.411 -5.951 1.00 54.41 261 ILE A O 1
ATOM 2004 N N . GLN A 1 262 ? -10.914 21.756 -6.171 1.00 54.03 262 GLN A N 1
ATOM 2005 C CA . GLN A 1 262 ? -10.782 20.802 -7.268 1.00 54.03 262 GLN A CA 1
ATOM 2006 C C . GLN A 1 262 ? -10.930 19.347 -6.799 1.00 54.03 262 GLN A C 1
ATOM 2008 O O . GLN A 1 262 ? -11.550 18.539 -7.492 1.00 54.03 262 GLN A O 1
ATOM 2013 N N . CYS A 1 263 ? -10.412 19.008 -5.615 1.00 53.28 263 CYS A N 1
ATOM 2014 C CA . CYS A 1 263 ? -10.595 17.676 -5.037 1.00 53.28 263 CYS A CA 1
ATOM 2015 C C . CYS A 1 263 ? -12.063 17.432 -4.650 1.00 53.28 263 CYS A C 1
ATOM 2017 O O . CYS A 1 263 ? -12.592 16.351 -4.906 1.00 53.28 263 CYS A O 1
ATOM 2019 N N . SER A 1 264 ? -12.756 18.446 -4.124 1.00 52.66 264 SER A N 1
ATOM 2020 C CA . SER A 1 264 ? -14.168 18.319 -3.756 1.00 52.66 264 SER A CA 1
ATOM 2021 C C . SER A 1 264 ? -15.116 18.127 -4.942 1.00 52.66 264 SER A C 1
ATOM 2023 O O . SER A 1 264 ? -16.142 17.465 -4.808 1.00 52.66 264 SER A O 1
ATOM 2025 N N . GLN A 1 265 ? -14.761 18.640 -6.121 1.00 49.88 265 GLN A N 1
ATOM 2026 C CA . GLN A 1 265 ? -15.518 18.416 -7.358 1.00 49.88 265 GLN A CA 1
ATOM 2027 C C . GLN A 1 265 ? -15.313 17.015 -7.954 1.00 49.88 265 GLN A C 1
ATOM 2029 O O . GLN A 1 265 ? -16.161 16.549 -8.711 1.00 49.88 265 GLN A O 1
ATOM 2034 N N . ARG A 1 266 ? -14.195 16.346 -7.642 1.00 54.19 266 ARG A N 1
ATOM 2035 C CA . ARG A 1 266 ? -13.867 15.005 -8.158 1.00 54.19 266 ARG A CA 1
ATOM 2036 C C . ARG A 1 266 ? -14.400 13.879 -7.284 1.00 54.19 266 ARG A C 1
ATOM 2038 O O . ARG A 1 266 ? -14.728 12.821 -7.809 1.00 54.19 266 ARG A O 1
ATOM 2045 N N . SER A 1 267 ? -14.476 14.105 -5.977 1.00 52.59 267 SER A N 1
ATOM 2046 C CA . SER A 1 267 ? -14.872 13.088 -5.012 1.00 52.59 267 SER A CA 1
ATOM 2047 C C . SER A 1 267 ? -15.768 13.717 -3.945 1.00 52.59 267 SER A C 1
ATOM 2049 O O . SER A 1 267 ? -15.344 14.596 -3.194 1.00 52.59 267 SER A O 1
ATOM 2051 N N . GLY A 1 268 ? -17.037 13.296 -3.881 1.00 53.62 268 GLY A N 1
ATOM 2052 C CA . GLY A 1 268 ? -18.013 13.840 -2.925 1.00 53.62 268 GLY A CA 1
ATOM 2053 C C . GLY A 1 268 ? -17.617 13.632 -1.454 1.00 53.62 268 GLY A C 1
ATOM 2054 O O . GLY A 1 268 ? -18.022 14.413 -0.594 1.00 53.62 268 GLY A O 1
ATOM 2055 N N . SER A 1 269 ? -16.770 12.636 -1.173 1.00 54.50 269 SER A N 1
ATOM 2056 C CA . SER A 1 269 ? -16.167 12.365 0.142 1.00 54.50 269 SER A CA 1
ATOM 2057 C C . SER A 1 269 ? -15.196 13.465 0.588 1.00 54.50 269 SER A C 1
ATOM 2059 O O . SER A 1 269 ? -15.147 13.839 1.763 1.00 54.50 269 SER A O 1
ATOM 2061 N N . VAL A 1 270 ? -14.481 14.078 -0.360 1.00 53.19 270 VAL A N 1
ATOM 2062 C CA . VAL A 1 270 ? -13.546 15.169 -0.076 1.00 53.19 270 VAL A CA 1
ATOM 2063 C C . VAL A 1 270 ? -14.284 16.392 0.441 1.00 53.19 270 VAL A C 1
ATOM 2065 O O . VAL A 1 270 ? -13.781 17.052 1.339 1.00 53.19 270 VAL A O 1
ATOM 2068 N N . LEU A 1 271 ? -15.489 16.691 -0.053 1.00 52.59 271 LEU A N 1
ATOM 2069 C CA . LEU A 1 271 ? -16.274 17.834 0.427 1.00 52.59 271 LEU A CA 1
ATOM 2070 C C . LEU A 1 271 ? -16.561 17.722 1.930 1.00 52.59 271 LEU A C 1
ATOM 2072 O O . LEU A 1 271 ? -16.398 18.704 2.643 1.00 52.59 271 LEU A O 1
ATOM 2076 N N . ALA A 1 272 ? -16.882 16.529 2.436 1.00 55.09 272 ALA A N 1
ATOM 2077 C CA . ALA A 1 272 ? -17.122 16.310 3.861 1.00 55.09 272 ALA A CA 1
ATOM 2078 C C . ALA A 1 272 ? -15.829 16.387 4.698 1.00 55.09 272 ALA A C 1
ATOM 2080 O O . ALA A 1 272 ? -15.808 17.051 5.740 1.00 55.09 272 ALA A O 1
ATOM 2081 N N . ALA A 1 273 ? -14.734 15.778 4.227 1.00 52.28 273 ALA A N 1
ATOM 2082 C CA . ALA A 1 273 ? -13.432 15.847 4.899 1.00 52.28 273 ALA A CA 1
ATOM 2083 C C . ALA A 1 273 ? -12.841 17.270 4.897 1.00 52.28 273 ALA A C 1
ATOM 2085 O O . ALA A 1 273 ? -12.269 17.712 5.895 1.00 52.28 273 ALA A O 1
ATOM 2086 N N . VAL A 1 274 ? -13.020 18.008 3.800 1.00 54.22 274 VAL A N 1
ATOM 2087 C CA . VAL A 1 274 ? -12.589 19.398 3.622 1.00 54.22 274 VAL A CA 1
ATOM 2088 C C . VAL A 1 274 ? -13.480 20.349 4.404 1.00 54.22 274 VAL A C 1
ATOM 2090 O O . VAL A 1 274 ? -12.940 21.212 5.084 1.00 54.22 274 VAL A O 1
ATOM 2093 N N . SER A 1 275 ? -14.806 20.180 4.406 1.00 54.09 275 SER A N 1
ATOM 2094 C CA . SER A 1 275 ? -15.699 20.953 5.277 1.00 54.09 275 SER A CA 1
ATOM 2095 C C . SER A 1 275 ? -15.307 20.784 6.744 1.00 54.09 275 SER A C 1
ATOM 2097 O O . SER A 1 275 ? -15.204 21.779 7.452 1.00 54.09 275 SER A O 1
ATOM 2099 N N . PHE A 1 276 ? -14.994 19.565 7.194 1.00 50.84 276 PHE A N 1
ATOM 2100 C CA . PHE A 1 276 ? -14.535 19.333 8.565 1.00 50.84 276 PHE A CA 1
ATOM 2101 C C . PHE A 1 276 ? -13.144 19.937 8.833 1.00 50.84 276 PHE A C 1
ATOM 2103 O O . PHE A 1 276 ? -12.940 20.589 9.856 1.00 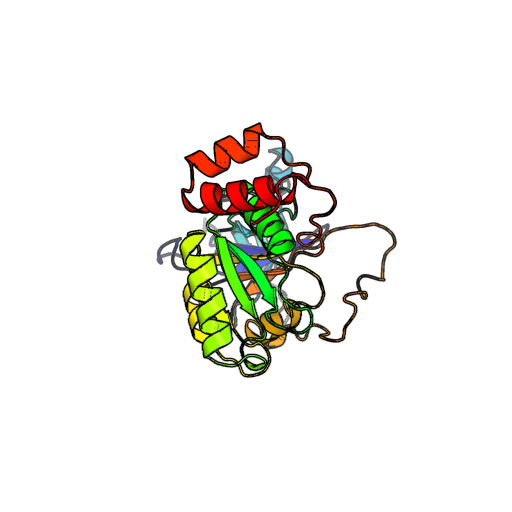50.84 276 PHE A O 1
ATOM 2110 N N . ALA A 1 277 ? -12.192 19.789 7.905 1.00 48.66 277 ALA A N 1
ATOM 2111 C CA . ALA A 1 277 ? -10.865 20.394 8.027 1.00 48.66 277 ALA A CA 1
ATOM 2112 C C . ALA A 1 277 ? -10.926 21.933 8.059 1.00 48.66 277 ALA A C 1
ATOM 2114 O O . ALA A 1 277 ? -10.226 22.542 8.866 1.00 48.66 277 ALA A O 1
ATOM 2115 N N . ILE A 1 278 ? -11.788 22.546 7.235 1.00 47.81 278 ILE A N 1
ATOM 2116 C CA . ILE A 1 278 ? -12.042 23.992 7.192 1.00 47.81 278 ILE A CA 1
ATOM 2117 C C . ILE A 1 278 ? -12.670 24.459 8.511 1.00 47.81 278 ILE A C 1
ATOM 2119 O O . ILE A 1 278 ? -12.133 25.383 9.125 1.00 47.81 278 ILE A O 1
ATOM 2123 N N . VAL A 1 279 ? -13.727 23.782 8.983 1.00 44.50 279 VAL A N 1
ATOM 2124 C CA . VAL A 1 279 ? -14.402 24.078 10.262 1.00 44.50 279 VAL A CA 1
ATOM 2125 C C . VAL A 1 279 ? -13.427 24.005 11.441 1.00 44.50 279 VAL A C 1
ATOM 2127 O O . VAL A 1 279 ? -13.470 24.858 12.323 1.00 44.50 279 VAL A O 1
ATOM 2130 N N . CYS A 1 280 ? -12.492 23.051 11.446 1.00 37.69 280 CYS A N 1
ATOM 2131 C CA . CYS A 1 280 ? -11.486 22.945 12.504 1.00 37.69 280 CYS A CA 1
ATOM 2132 C C . CYS A 1 280 ? -10.323 23.950 12.380 1.00 37.69 280 CYS A C 1
ATOM 2134 O O . CYS A 1 280 ? -9.715 24.290 13.395 1.00 37.69 280 CYS A O 1
ATOM 2136 N N . THR A 1 281 ? -9.989 24.445 11.179 1.00 39.31 281 THR A N 1
ATOM 2137 C CA . THR A 1 281 ? -8.988 25.524 11.018 1.00 39.31 281 THR A CA 1
ATOM 2138 C C . THR A 1 281 ? -9.513 26.899 11.425 1.00 39.31 281 THR A C 1
ATOM 2140 O O . THR A 1 281 ? -8.734 27.740 11.879 1.00 39.31 281 THR A O 1
ATOM 2143 N N . SER A 1 282 ? -10.822 27.138 11.325 1.00 32.81 282 SER A N 1
ATOM 2144 C CA . SER A 1 282 ? -11.461 28.302 11.932 1.00 32.81 282 SER A CA 1
ATOM 2145 C C . SER A 1 282 ? -11.611 28.079 13.437 1.00 32.81 282 SER A C 1
ATOM 2147 O O . SER A 1 282 ? -12.595 27.511 13.897 1.00 32.81 282 SER A O 1
ATOM 2149 N N . ARG A 1 283 ? -10.652 28.570 14.231 1.00 33.88 283 ARG A N 1
ATOM 2150 C CA . ARG A 1 283 ? -10.739 28.718 15.704 1.00 33.88 283 ARG A CA 1
ATOM 2151 C C . ARG A 1 283 ? -11.820 29.722 16.161 1.00 33.88 283 ARG A C 1
ATOM 2153 O O . ARG A 1 283 ? -11.645 30.452 17.129 1.00 33.88 283 ARG A O 1
ATOM 2160 N N . THR A 1 284 ? -12.941 29.765 15.465 1.00 32.22 284 THR A N 1
ATOM 2161 C CA . THR A 1 284 ? -14.102 30.595 15.758 1.00 32.22 284 THR A CA 1
ATOM 2162 C C . THR A 1 284 ? -15.308 29.851 15.227 1.00 32.22 284 THR A C 1
ATOM 2164 O O . THR A 1 284 ? -15.673 30.042 14.073 1.00 32.22 284 THR A O 1
ATOM 2167 N N . LEU A 1 285 ? -15.864 28.964 16.042 1.00 29.50 285 LEU A N 1
ATOM 2168 C CA . LEU A 1 285 ? -17.300 28.724 16.146 1.00 29.50 285 LEU A CA 1
ATOM 2169 C C . LEU A 1 285 ? -17.507 27.840 17.377 1.00 29.50 285 LEU A C 1
ATOM 2171 O O . LEU A 1 285 ? -17.223 26.644 17.368 1.00 29.50 285 LEU A O 1
ATOM 2175 N N . ASP A 1 286 ? -17.928 28.504 18.454 1.00 27.58 286 ASP A N 1
ATOM 2176 C CA . ASP A 1 286 ? -18.579 27.899 19.611 1.00 27.58 286 ASP A CA 1
ATOM 2177 C C . ASP A 1 286 ? -19.604 26.871 19.128 1.00 27.58 286 ASP A C 1
ATOM 2179 O O . ASP A 1 286 ? -20.546 27.210 18.409 1.00 27.58 286 ASP A O 1
ATOM 2183 N N . VAL A 1 287 ? -19.420 25.619 19.537 1.00 26.61 287 VAL A N 1
ATOM 2184 C CA . VAL A 1 287 ? -20.464 24.603 19.451 1.00 26.61 287 VAL A CA 1
ATOM 2185 C C . VAL A 1 287 ? -21.269 24.714 20.743 1.00 26.61 287 VAL A C 1
ATOM 2187 O O . VAL A 1 287 ? -20.817 24.275 21.801 1.00 26.61 287 VAL A O 1
ATOM 2190 N N . ARG A 1 288 ? -22.436 25.354 20.649 1.00 27.42 288 ARG A N 1
ATOM 2191 C CA . ARG A 1 288 ? -23.581 25.070 21.520 1.00 27.42 288 ARG A CA 1
ATOM 2192 C C . ARG A 1 288 ? -24.479 24.054 20.835 1.00 27.42 288 ARG A C 1
ATOM 2194 O O . ARG A 1 288 ? -24.592 24.139 19.592 1.00 27.42 288 ARG A O 1
#

Secondary structure (DSSP, 8-state):
--PPPPEEEEEEEE-SS-EEEEE--SSSS-TT-----TT--EEEEEEPHHHHHTT----BT-EEEEEEE----SS-TT--EEEEEEEPPPS-EEETTEEES--EEEEEEESTTTTP-HHHHHHHHHHHHTTTS-EEEEEE-GGGS-HHHHHHHHHHHHTTT--PEEE-TTT-TTHHHHHHHTTT-EEEEE--TTSSHHHHHHHHSGGG----SS------S-SS-----EEEEPTTSS-EEEE-TTTT--TT----HHHHHHHHHH-HHHHHHHHHHHHHH-------

Radius of gyration: 21.04 Å; chains: 1; bounding box: 53×54×59 Å